Protein 4OH1 (pdb70)

Secondary structure (DSSP, 8-state):
--B--EEE---TTTT--EE--------TT-EEEEEEEEE--HHHHHHHS-----HHHH-------EEEEEEEEE-HHHH----TT-EEEE-SB---S-SHHHHTT-GGG----B--TTBSEEEE---EEE--TT--HHHHTTHHHHHHHHHHHHHTT--TT-EEE---SS---HHHHHTTT-SEEEEEES-HHHHHHHHHTT-SEEEETTSTTHHHHHHHHHTS-EEEEEE-S--HHHHHHHHHHEEEEEEEEE----SS------IIIIIIIT--EEE----SS-HHHHH-----GGGTEEEEE-GGGHHHHHHHHHTT--SEEEE---

Foldseek 3Di:
DDAKWWAAAQDPVVGDTDIDDDDDDDAQQKWKFQWFKFWDVVNVCRHDHFDPVNPVVRCDTADTAQTKGFTDDHHNNNVCPHDGGFIKHFGQDDFPCPDPCNVVQNSLPHPDGGFGNRHRMGMDGVGIGTFDSPDDRHLSSCLQLLLLLVVLCVQQVQAAAFAEEEPLAQSRNLLVSVVRRYPAYEYEDQDVVSQVLSVVSPHPYYYYLPDPPGLVVVCVVVVHAGQGYEYAPQDQSSVQSSLVRHAQCHEYEYEHHHPPNDDDDDCVPSPVVRPYHYYYGRHGPCNVVSSVSPSDCVSAADEEEESVVVVVQVVVVNVVPGRMYMYGPD

Solvent-accessible surface area: 16096 Å² total

Sequence (330 aa):
GRQLFVTSIRDFEKNTGTVDEAPPEPKDEEIRIKVVYASIGSDTHILTGNLGEESTTRSLPSFGHELSGVIDKVGSTAEKGFKVGQKVVANYAKYCGCCENCREGKVNLCSNGYRNGFSEYAVYHSQIFPIPDDADLKDYALVEPLTVALSSAEQAKISYGKSVAIGAGGLGLVQLARLAGASTITVFDIVPEKLELALENGADYALNSAEEGVAERAIELAGGRYDCVLEGTGATAAAKLGLQLLARDGDAVYFAYGKDPILPVNLQSDLYWWDQKHIHGIQGAWQFPKSIRIPRDFSKIIQKEHTLTNYKQAFEDLYSKKYAKIVIKDE

Radius of gyration: 20.6 Å; Cα contacts (8 Å, |Δi|>4): 728; chains: 1; bounding box: 52×41×60 Å

Organism: Clostridium scindens (strain ATCC 35704 / DSM 5676 / VPI 13733 / 19) (NCBI:txid411468)

CATH classification: 3.90.180.10 (+1 more: 3.40.50.720)

Structure (mmCIF, N/CA/C/O backbone):
data_4OH1
#
_entry.id   4OH1
#
_cell.length_a   63.870
_cell.length_b   85.597
_cell.length_c   149.087
_cell.angle_alpha   90.000
_cell.angle_beta   90.000
_cell.angle_gamma   90.000
#
_symmetry.space_group_name_H-M   'I 2 2 2'
#
loop_
_entity.id
_entity.type
_entity.pdbx_description
1 polymer 'L-iditol 2-dehydrogenase'
2 non-polymer 'ZINC ION'
3 non-polymer 'CHLORIDE ION'
4 non-polymer 1,2-ETHANEDIOL
5 non-polymer 'TETRAETHYLENE GLYCOL'
6 water water
#
loop_
_atom_site.group_PDB
_atom_site.id
_atom_site.type_symbol
_atom_site.label_atom_id
_atom_site.label_alt_id
_atom_site.label_comp_id
_atom_site.label_asym_id
_atom_site.label_entity_id
_atom_site.label_seq_id
_atom_site.pdbx_PDB_ins_code
_atom_site.Cartn_x
_atom_site.Cartn_y
_atom_site.Cartn_z
_atom_site.occupancy
_atom_site.B_iso_or_equiv
_atom_site.auth_seq_id
_atom_site.auth_comp_id
_atom_site.auth_asym_id
_atom_site.auth_atom_id
_atom_site.pdbx_PDB_model_num
ATOM 1 N N . GLY A 1 1 ? 17.882 22.114 44.894 1.00 72.12 0 GLY A N 1
ATOM 2 C CA . GLY A 1 1 ? 18.706 21.560 43.800 1.00 66.87 0 GLY A CA 1
ATOM 3 C C . GLY A 1 1 ? 18.783 22.609 42.728 1.00 67.23 0 GLY A C 1
ATOM 4 O O . GLY A 1 1 ? 19.293 23.688 42.963 1.00 76.48 0 GLY A O 1
ATOM 13 N N . ARG A 1 3 ? 17.232 24.052 38.519 1.00 47.64 2 ARG A N 1
ATOM 14 C CA . ARG A 1 3 ? 16.131 24.190 37.550 1.00 45.58 2 ARG A CA 1
ATOM 15 C C . ARG A 1 3 ? 16.156 23.077 36.466 1.00 43.76 2 ARG A C 1
ATOM 16 O O . ARG A 1 3 ? 17.180 22.808 35.880 1.00 43.10 2 ARG A O 1
ATOM 24 N N . GLN A 1 4 ? 15.032 22.423 36.231 1.00 42.37 3 GLN A N 1
ATOM 25 C CA . GLN A 1 4 ? 14.917 21.461 35.151 1.00 41.95 3 GLN A CA 1
ATOM 26 C C . GLN A 1 4 ? 13.512 21.517 34.569 1.00 40.11 3 GLN A C 1
ATOM 27 O O . GLN A 1 4 ? 12.579 21.707 35.315 1.00 40.25 3 GLN A O 1
ATOM 33 N N . LEU A 1 5 ? 13.386 21.314 33.243 1.00 40.28 4 LEU A N 1
ATOM 34 C CA . LEU A 1 5 ? 12.109 21.243 32.545 1.00 38.55 4 LEU A CA 1
ATOM 35 C C . LEU A 1 5 ? 11.682 19.812 32.363 1.00 41.27 4 LEU A C 1
ATOM 36 O O . LEU A 1 5 ? 12.503 18.974 32.086 1.00 42.90 4 LEU A O 1
ATOM 41 N N . PHE A 1 6 ? 10.381 19.575 32.460 1.00 41.88 5 PHE A N 1
ATOM 42 C CA . PHE A 1 6 ? 9.799 18.267 32.315 1.00 44.24 5 PHE A CA 1
ATOM 43 C C . PHE A 1 6 ? 8.609 18.391 31.390 1.00 46.63 5 PHE A C 1
ATOM 44 O O . PHE A 1 6 ? 7.943 19.446 31.307 1.00 48.51 5 PHE A O 1
ATOM 52 N N . VAL A 1 7 ? 8.335 17.311 30.687 1.00 47.67 6 VAL A N 1
ATOM 53 C CA . VAL A 1 7 ? 7.136 17.203 29.889 1.00 47.97 6 VAL A CA 1
ATOM 54 C C . VAL A 1 7 ? 6.085 16.831 30.904 1.00 51.55 6 VAL A C 1
ATOM 55 O O . VAL A 1 7 ? 6.20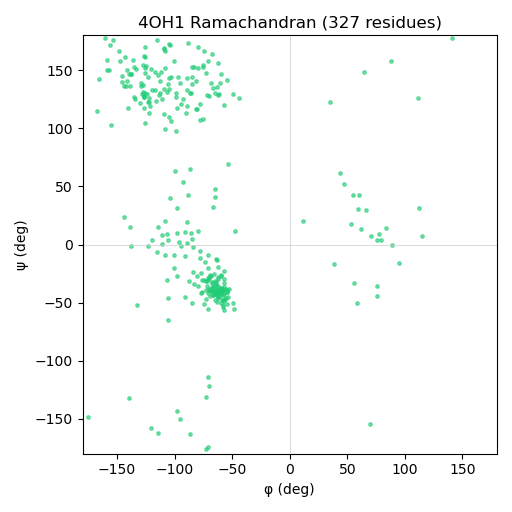9 15.773 31.521 1.00 53.91 6 VAL A O 1
ATOM 59 N N . THR A 1 8 ? 5.089 17.709 31.101 1.00 52.12 7 THR A N 1
ATOM 60 C CA . THR A 1 8 ? 4.004 17.508 32.078 1.00 56.60 7 THR A CA 1
ATOM 61 C C . THR A 1 8 ? 2.691 16.944 31.489 1.00 58.45 7 THR A C 1
ATOM 62 O O . THR A 1 8 ? 1.952 16.274 32.189 1.00 62.70 7 THR A O 1
ATOM 66 N N . SER A 1 9 ? 2.419 17.194 30.211 1.00 60.94 8 SER A N 1
ATOM 67 C CA . SER A 1 9 ? 1.354 16.497 29.491 1.00 64.93 8 SER A CA 1
ATOM 68 C C . SER A 1 9 ? 1.724 16.324 28.032 1.00 69.01 8 SER A C 1
ATOM 69 O O . SER A 1 9 ? 2.542 17.074 27.511 1.00 68.64 8 SER A O 1
ATOM 72 N N . ILE A 1 10 ? 1.101 15.355 27.366 1.00 78.29 9 ILE A N 1
ATOM 73 C CA . ILE A 1 10 ? 1.277 15.145 25.907 1.00 90.78 9 ILE A CA 1
ATOM 74 C C . ILE A 1 10 ? -0.041 15.394 25.186 1.00 92.47 9 ILE A C 1
ATOM 75 O O .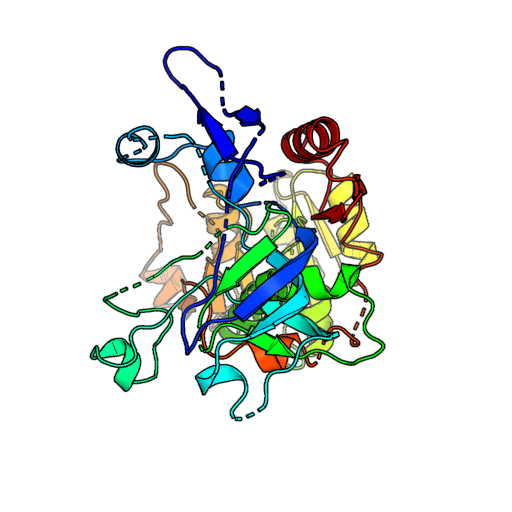 ILE A 1 10 ? -1.062 15.631 25.839 1.00 90.38 9 ILE A O 1
ATOM 80 N N . ARG A 1 11 ? -0.034 15.321 23.850 1.00 97.78 10 ARG A N 1
ATOM 81 C CA . ARG A 1 11 ? -1.260 15.611 23.093 1.00 106.93 10 ARG A CA 1
ATOM 82 C C . ARG A 1 11 ? -2.418 14.703 23.526 1.00 102.44 10 ARG A C 1
ATOM 83 O O . ARG A 1 11 ? -2.286 13.474 23.430 1.00 98.52 10 ARG A O 1
ATOM 91 N N . ASP A 1 12 ? -3.508 15.323 24.009 1.00 98.65 11 ASP A N 1
ATOM 92 C CA . ASP A 1 12 ? -4.773 14.644 24.387 1.00 102.81 11 ASP A CA 1
ATOM 93 C C . ASP A 1 12 ? -5.767 14.794 23.206 1.00 101.05 11 ASP A C 1
ATOM 94 O O . ASP A 1 12 ? -6.413 15.834 23.054 1.00 98.63 11 ASP A O 1
ATOM 99 N N . PHE A 1 13 ? -5.858 13.765 22.359 1.00 97.38 12 PHE A N 1
ATOM 100 C CA . PHE A 1 13 ? -6.764 13.786 21.211 1.00 93.59 12 PHE A CA 1
ATOM 101 C C . PHE A 1 13 ? -8.245 13.759 21.621 1.00 99.40 12 PHE A C 1
ATOM 102 O O . PHE A 1 13 ? -9.025 14.430 20.973 1.00 102.18 12 PHE A O 1
ATOM 110 N N . GLU A 1 14 ? -8.634 13.031 22.684 1.00 99.06 13 GLU A N 1
ATOM 111 C CA . GLU A 1 14 ? -10.060 13.014 23.161 1.00 104.26 13 GLU A CA 1
ATOM 112 C C . GLU A 1 14 ? -10.509 14.242 24.032 1.00 109.16 13 GLU A C 1
ATOM 113 O O . GLU A 1 14 ? -11.563 14.184 24.671 1.00 110.08 13 GLU A O 1
ATOM 115 N N . LYS A 1 15 ? -9.695 15.311 24.080 1.00 107.42 14 LYS A N 1
ATOM 116 C CA . LYS A 1 15 ? -10.085 16.650 24.616 1.00 104.18 14 LYS A CA 1
ATOM 117 C C . LYS A 1 15 ? -9.580 17.811 23.751 1.00 100.74 14 LYS A C 1
ATOM 118 O O . LYS A 1 15 ? -9.816 18.978 24.047 1.00 98.39 14 LYS A O 1
ATOM 124 N N . ASN A 1 16 ? -8.871 17.480 22.686 1.00 103.03 15 ASN A N 1
ATOM 125 C CA . ASN A 1 16 ? -8.139 18.456 21.896 1.00 107.60 15 ASN A CA 1
ATOM 126 C C . ASN A 1 16 ? -7.348 19.491 22.712 1.00 111.42 15 ASN A C 1
ATOM 127 O O . ASN A 1 16 ? -7.630 20.689 22.634 1.00 113.95 15 ASN A O 1
ATOM 132 N N . THR A 1 17 ? -6.380 19.007 23.502 1.00 109.01 16 THR A N 1
ATOM 133 C CA . THR A 1 17 ? -5.354 19.848 24.142 1.00 97.27 16 THR A CA 1
ATOM 134 C C . THR A 1 17 ? -3.954 19.416 23.694 1.00 92.42 16 THR A C 1
ATOM 135 O O . THR A 1 17 ? -3.701 18.244 23.394 1.00 86.67 16 THR A O 1
ATOM 147 N N . GLY A 1 19 ? 0.374 19.239 24.331 1.00 84.88 18 GLY A N 1
ATOM 148 C CA . GLY A 1 19 ? 1.297 18.896 25.418 1.00 78.78 18 GLY A CA 1
ATOM 149 C C . GLY A 1 19 ? 1.855 20.127 26.112 1.00 69.99 18 GLY A C 1
ATOM 150 O O . GLY A 1 19 ? 1.883 21.202 25.521 1.00 69.40 18 GLY A O 1
ATOM 151 N N . THR A 1 20 ? 2.315 19.958 27.350 1.00 60.87 19 THR A N 1
ATOM 152 C CA . THR A 1 20 ? 2.914 21.056 28.130 1.00 57.83 19 THR A CA 1
ATOM 153 C C . THR A 1 20 ? 4.347 20.802 28.681 1.00 53.83 19 THR A C 1
ATOM 154 O O . THR A 1 20 ? 4.784 19.661 28.888 1.00 51.40 19 THR A O 1
ATOM 158 N N . VAL A 1 21 ? 5.091 21.884 28.884 1.00 53.75 20 VAL A N 1
ATOM 159 C CA . VAL A 1 21 ? 6.446 21.808 29.431 1.00 51.11 20 VAL A CA 1
ATOM 160 C C . VAL A 1 21 ? 6.537 22.751 30.596 1.00 48.90 20 VAL A C 1
ATOM 161 O O . VAL A 1 21 ? 6.192 23.936 30.471 1.00 47.89 20 VAL A O 1
ATOM 165 N N . ASP A 1 22 ? 7.030 22.250 31.713 1.00 44.27 21 ASP A N 1
ATOM 166 C CA . ASP A 1 22 ? 7.056 23.104 32.884 1.00 49.08 21 ASP A CA 1
ATOM 167 C C . ASP A 1 22 ? 8.309 22.932 33.658 1.00 45.35 21 ASP A C 1
ATOM 168 O O . ASP A 1 22 ? 8.839 21.853 33.723 1.00 42.63 21 ASP A O 1
ATOM 189 N N . GLU A 1 25 ? 11.507 21.836 40.399 1.00 56.60 24 GLU A N 1
ATOM 190 C CA . GLU A 1 25 ? 12.786 21.732 41.084 1.00 60.67 24 GLU A CA 1
ATOM 191 C C . GLU A 1 25 ? 13.248 20.276 41.065 1.00 56.56 24 GLU A C 1
ATOM 192 O O . GLU A 1 25 ? 12.452 19.346 41.088 1.00 52.42 24 GLU A O 1
ATOM 198 N N . ALA A 1 26 ? 14.549 20.103 40.923 1.00 52.62 25 ALA A N 1
ATOM 199 C CA . ALA A 1 26 ? 15.139 18.808 40.890 1.00 51.18 25 ALA A CA 1
ATOM 200 C C . ALA A 1 26 ? 16.395 18.855 41.718 1.00 49.73 25 ALA A C 1
ATOM 201 O O . ALA A 1 26 ? 17.096 19.860 41.753 1.00 49.23 25 ALA A O 1
ATOM 203 N N . PRO A 1 27 ? 16.706 17.743 42.363 1.00 52.09 26 PRO A N 1
ATOM 204 C CA . PRO A 1 27 ? 17.924 17.705 43.155 1.00 53.62 26 PRO A CA 1
ATOM 205 C C . PRO A 1 27 ? 19.142 17.697 42.234 1.00 53.23 26 PRO A C 1
ATOM 206 O O . PRO A 1 27 ? 19.040 17.303 41.086 1.00 53.19 26 PRO A O 1
ATOM 218 N N . PRO A 1 29 ? 22.238 16.228 40.646 1.00 51.95 28 PRO A N 1
ATOM 219 C CA . PRO A 1 29 ? 22.685 14.831 40.525 1.00 48.97 28 PRO A CA 1
ATOM 220 C C . PRO A 1 29 ? 24.187 14.662 40.828 1.00 49.66 28 PRO A C 1
ATOM 221 O O . PRO A 1 29 ? 24.963 15.612 40.733 1.00 50.40 28 PRO A O 1
ATOM 225 N N . GLU A 1 30 ? 24.584 13.446 41.172 1.00 49.06 29 GLU A N 1
ATOM 226 C CA . GLU A 1 30 ? 25.918 13.144 41.659 1.00 50.04 29 GLU A CA 1
ATOM 227 C C . GLU A 1 30 ? 26.494 12.057 40.799 1.00 48.08 29 GLU A C 1
ATOM 228 O O . GLU A 1 30 ? 25.847 11.084 40.557 1.00 52.70 29 GLU A O 1
ATOM 234 N N . PRO A 1 31 ? 27.703 12.216 40.303 1.00 48.00 30 PRO A N 1
ATOM 235 C CA . PRO A 1 31 ? 28.230 11.146 39.457 1.00 48.25 30 PRO A CA 1
ATOM 236 C C . PRO A 1 31 ? 28.883 10.010 40.226 1.00 51.45 30 PRO A C 1
ATOM 237 O O . PRO A 1 31 ? 29.639 10.264 41.133 1.00 48.91 30 PRO A O 1
ATOM 241 N N . LYS A 1 32 ? 28.624 8.773 39.814 1.00 54.08 31 LYS A N 1
ATOM 242 C CA . LYS A 1 32 ? 29.393 7.614 40.290 1.00 54.67 31 LYS A CA 1
ATOM 243 C C . LYS A 1 32 ? 30.801 7.657 39.703 1.00 52.88 31 LYS A C 1
ATOM 244 O O . LYS A 1 32 ? 31.154 8.632 39.051 1.00 48.66 31 LYS A O 1
ATOM 250 N N . ASP A 1 33 ? 31.603 6.606 39.933 1.00 52.64 32 ASP A N 1
ATOM 251 C CA . ASP A 1 33 ? 33.052 6.591 39.553 1.00 53.89 32 ASP A CA 1
ATOM 252 C C . ASP A 1 33 ? 33.326 6.820 38.042 1.00 50.58 32 ASP A C 1
ATOM 253 O O . ASP A 1 33 ? 34.280 7.528 37.667 1.00 48.48 32 ASP A O 1
ATOM 258 N N . GLU A 1 34 ? 32.475 6.238 37.206 1.00 46.58 33 GLU A N 1
ATOM 259 C CA . GLU A 1 34 ? 32.639 6.355 35.773 1.00 49.27 33 GLU A CA 1
ATOM 260 C C . GLU A 1 34 ? 31.790 7.432 35.110 1.00 48.62 33 GLU A C 1
ATOM 261 O O . GLU A 1 34 ? 31.748 7.496 33.867 1.00 43.70 33 GLU A O 1
ATOM 267 N N . GLU A 1 35 ? 31.156 8.283 35.926 1.00 43.48 34 GLU A N 1
ATOM 268 C CA . GLU A 1 35 ? 30.215 9.264 35.430 1.00 42.32 34 GLU A CA 1
ATOM 269 C C . GLU A 1 35 ? 30.787 10.644 35.541 1.00 40.31 34 GLU A C 1
ATOM 270 O O . GLU A 1 35 ? 31.794 10.844 36.188 1.00 39.90 34 GLU A O 1
ATOM 276 N N . ILE A 1 36 ? 30.119 11.597 34.896 1.00 40.17 35 ILE A N 1
ATOM 277 C CA . ILE A 1 36 ? 30.602 12.953 34.758 1.00 39.30 35 ILE A CA 1
ATOM 278 C C . ILE A 1 36 ? 29.377 13.820 34.848 1.00 42.49 35 ILE A C 1
ATOM 279 O O . ILE A 1 36 ? 28.347 13.525 34.220 1.00 42.19 35 ILE A O 1
ATOM 284 N N . ARG A 1 37 ? 29.474 14.910 35.598 1.00 43.97 36 ARG A N 1
ATOM 285 C CA . ARG A 1 37 ? 28.407 15.859 35.648 1.00 41.67 36 ARG A CA 1
ATOM 286 C C . ARG A 1 37 ? 28.803 17.073 34.833 1.00 40.58 36 ARG A C 1
ATOM 287 O O . ARG A 1 37 ? 29.922 17.594 34.942 1.00 39.19 36 ARG A O 1
ATOM 295 N N . ILE A 1 38 ? 27.852 17.504 34.010 1.00 36.88 37 ILE A N 1
ATOM 296 C CA . ILE A 1 38 ? 27.990 18.640 33.136 1.00 41.45 37 ILE A CA 1
ATOM 297 C C . ILE A 1 38 ? 27.201 19.767 33.686 1.00 37.93 37 ILE A C 1
ATOM 298 O O . ILE A 1 38 ? 26.049 19.614 34.062 1.00 36.80 37 ILE A O 1
ATOM 303 N N . LYS A 1 39 ? 27.777 20.930 33.631 1.00 38.69 38 LYS A N 1
ATOM 304 C CA . LYS A 1 39 ? 27.000 22.100 33.774 1.00 41.90 38 LYS A CA 1
ATOM 305 C C . LYS A 1 39 ? 26.550 22.472 32.356 1.00 41.62 38 LYS A C 1
ATOM 306 O O . LYS A 1 39 ? 27.387 22.807 31.508 1.00 40.91 38 LYS A O 1
ATOM 312 N N . VAL A 1 40 ? 25.235 22.497 32.136 1.00 39.12 39 VAL A N 1
ATOM 313 C CA . VAL A 1 40 ? 24.730 22.657 30.797 1.00 38.33 39 VAL A CA 1
ATOM 314 C C . VAL A 1 40 ? 24.672 24.129 30.493 1.00 38.57 39 VAL A C 1
ATOM 315 O O . VAL A 1 40 ? 24.150 24.903 31.263 1.00 35.84 39 VAL A O 1
ATOM 319 N N . VAL A 1 41 ? 25.223 24.505 29.344 1.00 38.13 40 VAL A N 1
ATOM 320 C CA . VAL A 1 41 ? 25.228 25.906 28.924 1.00 38.39 40 VAL A CA 1
ATOM 321 C C . VAL A 1 41 ? 24.217 26.180 27.788 1.00 37.40 40 VAL A C 1
ATOM 322 O O . VAL A 1 41 ? 23.449 27.133 27.852 1.00 37.93 40 VAL A O 1
ATOM 326 N N . TYR A 1 42 ? 24.190 25.319 26.770 1.00 36.19 41 TYR A N 1
ATOM 327 C CA . TYR A 1 42 ? 23.197 25.433 25.726 1.00 34.29 41 TYR A CA 1
ATOM 328 C C . TYR A 1 42 ? 22.519 24.114 25.502 1.00 35.65 41 TYR A C 1
ATOM 329 O O . TYR A 1 42 ? 23.161 23.069 25.453 1.00 35.24 41 TYR A O 1
ATOM 338 N N . ALA A 1 43 ? 21.206 24.182 25.365 1.00 35.94 42 ALA A N 1
ATOM 339 C CA . ALA A 1 43 ? 20.406 23.043 24.981 1.00 35.10 42 ALA A CA 1
ATOM 340 C C . ALA A 1 43 ? 19.511 23.425 23.770 1.00 37.54 42 ALA A C 1
ATOM 341 O O . ALA A 1 43 ? 18.921 24.489 23.704 1.00 38.35 42 ALA A O 1
ATOM 343 N N . SER A 1 44 ? 19.436 22.509 22.821 1.00 37.97 43 SER A N 1
ATOM 344 C CA . SER A 1 44 ? 18.602 22.688 21.686 1.00 40.68 43 SER A CA 1
ATOM 345 C C . SER A 1 44 ? 17.400 21.783 21.729 1.00 37.93 43 SER A C 1
ATOM 346 O O . SER A 1 44 ? 17.394 20.704 22.306 1.00 33.87 43 SER A O 1
ATOM 349 N N . ILE A 1 45 ? 16.364 22.267 21.087 1.00 44.75 44 ILE A N 1
ATOM 350 C CA . ILE A 1 45 ? 15.103 21.577 21.013 1.00 44.78 44 ILE A CA 1
ATOM 351 C C . ILE A 1 45 ? 14.922 20.956 19.649 1.00 44.74 44 ILE A C 1
ATOM 352 O O . ILE A 1 45 ? 15.138 21.576 18.610 1.00 39.97 44 ILE A O 1
ATOM 366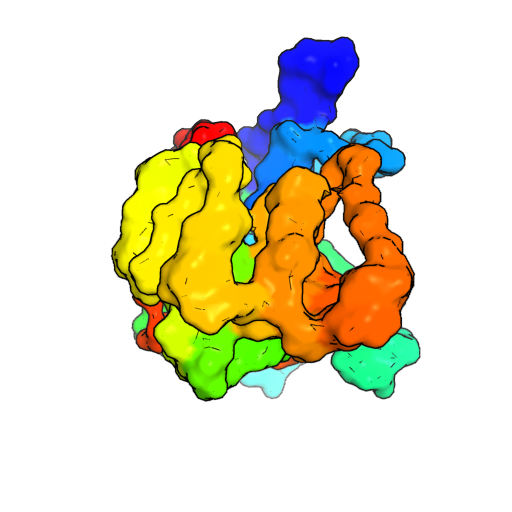 N N . GLY A 1 47 ? 12.735 18.306 16.727 1.00 65.71 46 GLY A N 1
ATOM 367 C CA . GLY A 1 47 ? 11.465 17.740 16.193 1.00 66.55 46 GLY A CA 1
ATOM 368 C C . GLY A 1 47 ? 10.834 16.558 16.975 1.00 69.40 46 GLY A C 1
ATOM 369 O O . GLY A 1 47 ? 9.626 16.457 17.059 1.00 66.87 46 GLY A O 1
ATOM 370 N N . SER A 1 48 ? 11.632 15.656 17.552 1.00 71.47 47 SER A N 1
ATOM 371 C CA . SER A 1 48 ? 11.093 14.550 18.369 1.00 69.25 47 SER A CA 1
ATOM 372 C C . SER A 1 48 ? 10.496 15.077 19.670 1.00 68.71 47 SER A C 1
ATOM 373 O O . SER A 1 48 ? 9.465 14.604 20.096 1.00 66.48 47 SER A O 1
ATOM 376 N N . ASP A 1 49 ? 11.150 16.063 20.288 1.00 68.58 48 ASP A N 1
ATOM 377 C CA . ASP A 1 49 ? 10.593 16.762 21.462 1.00 69.22 48 ASP A CA 1
ATOM 378 C C . ASP A 1 49 ? 9.183 17.315 21.123 1.00 68.89 48 ASP A C 1
ATOM 379 O O . ASP A 1 49 ? 8.269 17.240 21.949 1.00 58.43 48 ASP A O 1
ATOM 384 N N . THR A 1 50 ? 9.029 17.865 19.907 1.00 72.46 49 THR A N 1
ATOM 385 C CA . THR A 1 50 ? 7.754 18.463 19.443 1.00 77.57 49 THR A CA 1
ATOM 386 C C . THR A 1 50 ? 6.679 17.377 19.208 1.00 74.25 49 THR A C 1
ATOM 387 O O . THR A 1 50 ? 5.513 17.606 19.507 1.00 78.29 49 THR A O 1
ATOM 391 N N . HIS A 1 51 ? 7.088 16.224 18.655 1.00 75.35 50 HIS A N 1
ATOM 392 C CA . HIS A 1 51 ? 6.204 15.057 18.400 1.00 80.84 50 HIS A CA 1
ATOM 393 C C . HIS A 1 51 ? 5.634 14.482 19.708 1.00 75.72 50 HIS A C 1
ATOM 394 O O . HIS A 1 51 ? 4.471 14.098 19.752 1.00 79.04 50 HIS A O 1
ATOM 401 N N . ILE A 1 52 ? 6.451 14.423 20.766 1.00 74.37 51 ILE A N 1
ATOM 402 C CA . ILE A 1 52 ? 5.982 14.009 22.113 1.00 76.10 51 ILE A CA 1
ATOM 403 C C . ILE A 1 52 ? 4.850 14.920 22.555 1.00 71.31 51 ILE A C 1
ATOM 404 O O . ILE A 1 52 ? 3.834 14.475 23.082 1.00 79.01 51 ILE A O 1
ATOM 409 N N . LEU A 1 53 ? 5.038 16.202 22.298 1.00 65.44 52 LEU A N 1
ATOM 410 C CA . LEU A 1 53 ? 4.182 17.205 22.864 1.00 75.05 52 LEU A CA 1
ATOM 411 C C . LEU A 1 53 ? 2.908 17.417 22.039 1.00 80.56 52 LEU A C 1
ATOM 412 O O . LEU A 1 53 ? 1.808 17.392 22.562 1.00 74.02 52 LEU A O 1
ATOM 417 N N . THR A 1 54 ? 3.082 17.616 20.741 1.00 84.81 53 THR A N 1
ATOM 418 C CA . THR A 1 54 ? 1.995 18.033 19.869 1.00 85.31 53 THR A CA 1
ATOM 419 C C . THR A 1 54 ? 1.605 16.902 18.905 1.00 86.03 53 THR A C 1
ATOM 420 O O . THR A 1 54 ? 0.775 17.090 18.001 1.00 73.98 53 THR A O 1
ATOM 424 N N . GLY A 1 55 ? 2.183 15.722 19.126 1.00 87.12 54 GLY A N 1
ATOM 425 C CA . GLY A 1 55 ? 2.164 14.675 18.125 1.00 90.78 54 GLY A CA 1
ATOM 426 C C . GLY A 1 55 ? 1.282 13.478 18.421 1.00 98.51 54 GLY A C 1
ATOM 427 O O . GLY A 1 55 ? 0.751 13.272 19.560 1.00 84.69 54 GLY A O 1
ATOM 428 N N . ASN A 1 56 ? 1.155 12.692 17.348 1.00 104.59 55 ASN A N 1
ATOM 429 C CA . ASN A 1 56 ? 0.376 11.477 17.334 1.00 109.26 55 ASN A CA 1
ATOM 430 C C . ASN A 1 56 ? 1.322 10.341 17.636 1.00 106.34 55 ASN A C 1
ATOM 431 O O . ASN A 1 56 ? 2.289 10.130 16.896 1.00 101.17 55 ASN A O 1
ATOM 436 N N . LEU A 1 57 ? 1.029 9.610 18.712 1.00 112.76 56 LEU A N 1
ATOM 437 C CA . LEU A 1 57 ? 2.021 8.745 19.353 1.00 113.28 56 LEU A CA 1
ATOM 438 C C . LEU A 1 57 ? 1.817 7.210 19.247 1.00 111.27 56 LEU A C 1
ATOM 439 O O . LEU A 1 57 ? 2.634 6.473 19.777 1.00 112.88 56 LEU A O 1
ATOM 444 N N . GLY A 1 58 ? 0.765 6.723 18.579 1.00 109.03 57 GLY A N 1
ATOM 445 C CA . GLY A 1 58 ? 0.565 5.265 18.387 1.00 106.02 57 GLY A CA 1
ATOM 446 C C . GLY A 1 58 ? 0.208 4.518 19.674 1.00 114.75 57 GLY A C 1
ATOM 447 O O . GLY A 1 58 ? -0.348 5.124 20.593 1.00 116.65 57 GLY A O 1
ATOM 448 N N . GLU A 1 59 ? 0.518 3.208 19.738 1.00 123.38 58 GLU A N 1
ATOM 449 C CA . GLU A 1 59 ? 0.307 2.355 20.957 1.00 126.75 58 GLU A CA 1
ATOM 450 C C . GLU A 1 59 ? 1.210 2.830 22.109 1.00 125.29 58 GLU A C 1
ATOM 451 O O . GLU A 1 59 ? 0.916 2.633 23.307 1.00 122.56 58 GLU A O 1
ATOM 461 N N . GLU A 1 61 ? 1.466 5.841 22.958 1.00 120.86 60 GLU A N 1
ATOM 462 C CA . GLU A 1 61 ? 0.829 6.955 23.638 1.00 112.12 60 GLU A CA 1
ATOM 463 C C . GLU A 1 61 ? 0.437 6.659 25.095 1.00 111.92 60 GLU A C 1
ATOM 464 O O . GLU A 1 61 ? 0.467 7.558 25.941 1.00 108.66 60 GLU A O 1
ATOM 470 N N . SER A 1 62 ? 0.061 5.421 25.397 1.00 109.26 61 SER A N 1
ATOM 471 C CA . SER A 1 62 ? -0.369 5.105 26.759 1.00 110.38 61 SER A CA 1
ATOM 472 C C . SER A 1 62 ? 0.809 4.996 27.694 1.00 107.87 61 SER A C 1
ATOM 473 O O . SER A 1 62 ? 0.766 5.448 28.847 1.00 98.99 61 SER A O 1
ATOM 476 N N . THR A 1 63 ? 1.855 4.372 27.168 1.00 111.57 62 THR A N 1
ATOM 477 C CA . THR A 1 63 ? 3.082 4.124 27.905 1.00 114.37 62 THR A CA 1
ATOM 478 C C . THR A 1 63 ? 3.697 5.472 28.411 1.00 107.86 62 THR A C 1
ATOM 479 O O . THR A 1 63 ? 3.892 5.630 29.625 1.00 107.22 62 THR A O 1
ATOM 483 N N . THR A 1 64 ? 3.922 6.439 27.501 1.00 100.79 63 THR A N 1
ATOM 484 C CA . THR A 1 64 ? 4.526 7.763 27.828 1.00 96.49 63 THR A CA 1
ATOM 485 C C . THR A 1 64 ? 3.744 8.554 28.894 1.00 91.77 63 THR A C 1
ATOM 486 O O . THR A 1 64 ? 4.346 9.065 29.851 1.00 84.03 63 THR A O 1
ATOM 490 N N . ARG A 1 65 ? 2.417 8.645 28.724 1.00 90.38 64 ARG A N 1
ATOM 491 C CA . ARG A 1 65 ? 1.518 9.281 29.722 1.00 94.45 64 ARG A CA 1
ATOM 492 C C . ARG A 1 65 ? 1.651 8.598 31.089 1.00 91.57 64 ARG A C 1
ATOM 493 O O . ARG A 1 65 ? 1.539 9.259 32.131 1.00 86.92 64 ARG A O 1
ATOM 501 N N . SER A 1 66 ? 1.901 7.281 31.057 1.00 93.00 65 SER A N 1
ATOM 502 C CA . SER A 1 66 ? 2.242 6.485 32.247 1.00 96.73 65 SER A CA 1
ATOM 503 C C . SER A 1 66 ? 3.329 7.154 33.104 1.00 97.82 65 SER A C 1
ATOM 504 O O . SER A 1 66 ? 3.270 7.138 34.324 1.00 93.45 65 SER A O 1
ATOM 514 N N . LEU A 1 68 ? 4.714 10.512 32.987 1.00 77.40 67 LEU A N 1
ATOM 515 C CA . LEU A 1 68 ? 4.808 11.960 33.171 1.00 70.27 67 LEU A CA 1
ATOM 516 C C . LEU A 1 68 ? 4.819 12.150 34.659 1.00 65.95 67 LEU A C 1
ATOM 517 O O . LEU A 1 68 ? 4.254 11.328 35.346 1.00 71.60 67 LEU A O 1
ATOM 522 N N . PRO A 1 69 ? 5.508 13.182 35.178 1.00 64.08 68 PRO A N 1
ATOM 523 C CA . PRO A 1 69 ? 6.360 14.165 34.483 1.00 61.08 68 PRO A CA 1
ATOM 524 C C . PRO A 1 69 ? 7.692 13.563 34.024 1.00 58.10 68 PRO A C 1
ATOM 525 O O . PRO A 1 69 ? 8.302 12.782 34.743 1.00 55.59 68 PRO A O 1
ATOM 537 N N . SER A 1 71 ? 11.580 13.848 32.249 1.00 47.48 70 SER A N 1
ATOM 538 C CA . SER A 1 71 ? 12.748 14.645 31.860 1.00 46.45 70 SER A CA 1
ATOM 539 C C . SER A 1 71 ? 12.933 14.541 30.366 1.00 46.16 70 SER A C 1
ATOM 540 O O . SER A 1 71 ? 12.555 13.556 29.769 1.00 45.03 70 SER A O 1
ATOM 543 N N . PHE A 1 72 ? 13.501 15.558 29.743 1.00 46.10 71 PHE A N 1
ATOM 544 C CA . PHE A 1 72 ? 13.789 15.462 28.330 1.00 44.00 71 PHE A CA 1
ATOM 545 C C . PHE A 1 72 ? 14.950 16.357 27.942 1.00 41.67 71 PHE A C 1
ATOM 546 O O . PHE A 1 72 ? 15.468 17.120 28.768 1.00 40.54 71 PHE A O 1
ATOM 554 N N . GLY A 1 73 ? 15.334 16.265 26.676 1.00 38.65 72 GLY A N 1
ATOM 555 C CA . GLY A 1 73 ? 16.380 17.120 26.101 1.00 36.21 72 GLY A CA 1
ATOM 556 C C . GLY A 1 73 ? 17.537 16.215 25.832 1.00 35.56 72 GLY A C 1
ATOM 557 O O . GLY A 1 73 ? 17.956 15.489 26.703 1.00 37.30 72 GLY A O 1
ATOM 558 N N . HIS A 1 74 ? 18.028 16.208 24.602 1.00 37.43 73 HIS A N 1
ATOM 559 C CA . HIS A 1 74 ? 19.174 15.371 24.259 1.00 38.43 73 HIS A CA 1
ATOM 560 C C . HIS A 1 74 ? 20.205 16.068 23.331 1.00 35.12 73 HIS A C 1
ATOM 561 O O . HIS A 1 74 ? 21.059 15.413 22.729 1.00 39.61 73 HIS A O 1
ATOM 568 N N . GLU A 1 75 ? 20.113 17.390 23.209 1.00 33.43 74 GLU A N 1
ATOM 569 C CA . GLU A 1 75 ? 20.986 18.150 22.374 1.00 31.97 74 GLU A CA 1
ATOM 570 C C . GLU A 1 75 ? 21.588 19.231 23.237 1.00 33.24 74 GLU A C 1
ATOM 571 O O . GLU A 1 75 ? 20.883 20.159 23.621 1.00 35.15 74 GLU A O 1
ATOM 577 N N . LEU A 1 76 ? 22.849 19.080 23.624 1.00 33.91 75 LEU A N 1
ATOM 578 C CA . LEU A 1 76 ? 23.411 20.016 24.645 1.00 36.79 75 LEU A CA 1
ATOM 579 C C . LEU A 1 76 ? 24.918 20.119 24.610 1.00 36.06 75 LEU A C 1
ATOM 580 O O . LEU A 1 76 ? 25.662 19.167 24.210 1.00 34.10 75 LEU A O 1
ATOM 585 N N . SER A 1 77 ? 25.368 21.302 24.994 1.00 32.92 76 SER A N 1
ATOM 586 C CA . SER A 1 77 ? 26.782 21.535 25.218 1.00 35.03 76 SER A CA 1
ATOM 587 C C . SER A 1 77 ? 26.936 22.145 26.609 1.00 35.09 76 SER A C 1
ATOM 588 O O . SER A 1 77 ? 26.034 22.776 27.084 1.00 36.78 76 SER A O 1
ATOM 591 N N . GLY A 1 78 ? 28.084 21.967 27.233 1.00 37.40 77 GLY A N 1
ATOM 592 C CA . GLY A 1 78 ? 28.403 22.711 28.416 1.00 39.43 77 GLY A CA 1
ATOM 593 C C . GLY A 1 78 ? 29.807 22.416 28.873 1.00 43.98 77 GLY A C 1
ATOM 594 O O . GLY A 1 78 ? 30.677 22.131 28.060 1.00 38.66 77 GLY A O 1
ATOM 595 N N . VAL A 1 79 ? 30.014 22.483 30.194 1.00 44.85 78 VAL A N 1
ATOM 596 C CA . VAL A 1 79 ? 31.351 22.379 30.790 1.00 40.81 78 VAL A CA 1
ATOM 597 C C . VAL A 1 79 ? 31.288 21.311 31.897 1.00 39.65 78 VAL A C 1
ATOM 598 O O . VAL A 1 79 ? 30.313 21.222 32.633 1.00 39.32 78 VAL A O 1
ATOM 602 N N . ILE A 1 80 ? 32.310 20.476 31.992 1.00 38.43 79 ILE A N 1
ATOM 603 C CA . ILE A 1 80 ? 32.392 19.500 33.043 1.00 38.74 79 ILE A CA 1
ATOM 604 C C . ILE A 1 80 ? 32.460 20.209 34.417 1.00 42.52 79 ILE A C 1
ATOM 605 O O . ILE A 1 80 ? 33.264 21.108 34.625 1.00 38.83 79 ILE A O 1
ATOM 610 N N . ASP A 1 81 ? 31.577 19.777 35.310 1.00 41.86 80 ASP A N 1
ATOM 611 C CA . ASP A 1 81 ? 31.408 20.336 36.633 1.00 43.38 80 ASP A CA 1
ATOM 612 C C . ASP A 1 81 ? 31.959 19.406 37.720 1.00 43.92 80 ASP A C 1
ATOM 613 O O . ASP A 1 81 ? 32.408 19.875 38.738 1.00 44.78 80 ASP A O 1
ATOM 618 N N . LYS A 1 82 ? 31.931 18.098 37.501 1.00 41.27 81 LYS A N 1
ATOM 619 C CA . LYS A 1 82 ? 32.442 17.146 38.455 1.00 42.06 81 LYS A CA 1
ATOM 620 C C . LYS A 1 82 ? 32.613 15.780 37.801 1.00 43.92 81 LYS A C 1
ATOM 621 O O . LYS A 1 82 ? 31.803 15.369 36.953 1.00 42.13 81 LYS A O 1
ATOM 627 N N . VAL A 1 83 ? 33.674 15.096 38.193 1.00 45.03 82 VAL A N 1
ATOM 628 C CA . VAL A 1 83 ? 34.153 13.884 37.543 1.00 46.82 82 VAL A CA 1
ATOM 629 C C . VAL A 1 83 ? 34.298 12.748 38.595 1.00 47.17 82 VAL A C 1
ATOM 630 O O . VAL A 1 83 ? 34.937 12.931 39.597 1.00 47.76 82 VAL A O 1
ATOM 634 N N . GLY A 1 84 ? 33.725 11.578 38.359 1.00 48.41 83 GLY A N 1
ATOM 635 C CA . GLY A 1 84 ? 34.060 10.400 39.159 1.00 48.13 83 GLY A CA 1
ATOM 636 C C . GLY A 1 84 ? 35.534 10.020 39.018 1.00 50.31 83 GLY A C 1
ATOM 637 O O . GLY A 1 84 ? 36.191 10.330 38.028 1.00 48.75 83 GLY A O 1
ATOM 638 N N . SER A 1 85 ? 36.058 9.323 40.012 1.00 52.42 84 SER A N 1
ATOM 639 C CA . SER A 1 85 ? 37.455 8.952 40.028 1.00 52.04 84 SER A CA 1
ATOM 640 C C . SER A 1 85 ? 37.878 8.115 38.822 1.00 51.20 84 SER A C 1
ATOM 641 O O . SER A 1 85 ? 38.942 8.352 38.281 1.00 57.83 84 SER A O 1
ATOM 644 N N . THR A 1 86 ? 37.076 7.172 38.344 1.00 48.89 85 THR A N 1
ATOM 645 C CA . THR A 1 86 ? 37.515 6.426 37.164 1.00 49.47 85 THR A CA 1
ATOM 646 C C . THR A 1 86 ? 37.592 7.359 35.939 1.00 48.10 85 THR A C 1
ATOM 647 O O . THR A 1 86 ? 38.558 7.358 35.150 1.00 47.38 85 THR A O 1
ATOM 651 N N . ALA A 1 87 ? 36.597 8.206 35.804 1.00 46.27 86 ALA A N 1
ATOM 652 C CA . ALA A 1 87 ? 36.601 9.093 34.664 1.00 44.81 86 ALA A CA 1
ATOM 653 C C . ALA A 1 87 ? 37.778 10.061 34.687 1.00 45.97 86 ALA A C 1
ATOM 654 O O . ALA A 1 87 ? 38.293 10.422 33.640 1.00 43.79 86 ALA A O 1
ATOM 656 N N . GLU A 1 88 ? 38.192 10.498 35.877 1.00 46.94 87 GLU A N 1
ATOM 657 C CA . GLU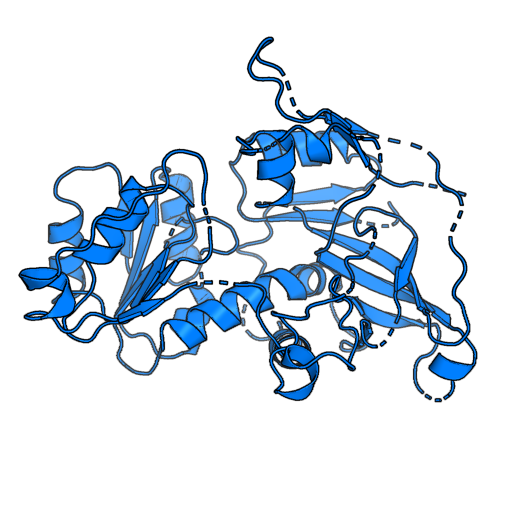 A 1 88 ? 39.306 11.428 35.973 1.00 48.80 87 GLU A CA 1
ATOM 658 C C . GLU A 1 88 ? 40.544 10.739 35.453 1.00 49.52 87 GLU A C 1
ATOM 659 O O . GLU A 1 88 ? 41.367 11.343 34.789 1.00 50.49 87 GLU A O 1
ATOM 665 N N . LYS A 1 89 ? 40.655 9.460 35.778 1.00 52.01 88 LYS A N 1
ATOM 666 C CA . LYS A 1 89 ? 41.763 8.629 35.357 1.00 55.56 88 LYS A CA 1
ATOM 667 C C . LYS A 1 89 ? 41.794 8.449 33.831 1.00 58.33 88 LYS A C 1
ATOM 668 O O . LYS A 1 89 ? 42.868 8.242 33.280 1.00 53.65 88 LYS A O 1
ATOM 682 N N . GLY A 1 91 ? 41.179 10.795 31.868 1.00 47.32 90 GLY A N 1
ATOM 683 C CA . GLY A 1 91 ? 41.513 12.113 31.344 1.00 46.57 90 GLY A CA 1
ATOM 684 C C . GLY A 1 91 ? 40.430 13.182 31.411 1.00 47.40 90 GLY A C 1
ATOM 685 O O . GLY A 1 91 ? 40.653 14.322 30.995 1.00 47.46 90 GLY A O 1
ATOM 686 N N . PHE A 1 92 ? 39.240 12.885 31.913 1.00 46.82 91 PHE A N 1
ATOM 687 C CA . PHE A 1 92 ? 38.226 13.961 31.939 1.00 41.87 91 PHE A CA 1
ATOM 688 C C . PHE A 1 92 ? 38.497 14.825 33.158 1.00 45.20 91 PHE A C 1
ATOM 689 O O . PHE A 1 92 ? 38.818 14.313 34.228 1.00 45.62 91 PHE A O 1
ATOM 697 N N . LYS A 1 93 ? 38.343 16.130 33.017 1.00 45.09 92 LYS A N 1
ATOM 698 C CA . LYS A 1 93 ? 38.687 17.063 34.060 1.00 45.80 92 LYS A CA 1
ATOM 699 C C . LYS A 1 93 ? 37.625 18.151 34.134 1.00 46.20 92 LYS A C 1
ATOM 700 O O . LYS A 1 93 ? 37.078 18.544 33.102 1.00 42.84 92 LYS A O 1
ATOM 706 N N . VAL A 1 94 ? 37.359 18.658 35.349 1.00 43.63 93 VAL A N 1
ATOM 707 C CA . VAL A 1 94 ? 36.533 19.847 35.498 1.00 41.34 93 VAL A CA 1
ATOM 708 C C . VAL A 1 94 ? 37.094 21.015 34.655 1.00 42.85 93 VAL A C 1
ATOM 709 O O . VAL A 1 94 ? 38.296 21.192 34.564 1.00 43.89 93 VAL A O 1
ATOM 713 N N . GLY A 1 95 ? 36.191 21.803 34.042 1.00 44.41 94 GLY A N 1
ATOM 714 C CA . GLY A 1 95 ? 36.536 22.895 33.138 1.00 42.40 94 GLY A CA 1
ATOM 715 C C . GLY A 1 95 ? 36.528 22.521 31.656 1.00 41.60 94 GLY A C 1
ATOM 716 O O . GLY A 1 95 ? 36.572 23.400 30.802 1.00 41.45 94 GLY A O 1
ATOM 717 N N . GLN A 1 96 ? 36.537 21.236 31.312 1.00 41.88 95 GLN A N 1
ATOM 718 C CA . GLN A 1 96 ? 36.545 20.880 29.872 1.00 40.93 95 GLN A CA 1
ATOM 719 C C . GLN A 1 96 ? 35.200 21.165 29.243 1.00 38.31 95 GLN A C 1
ATOM 720 O O . GLN A 1 96 ? 34.191 20.772 29.776 1.00 38.11 95 GLN A O 1
ATOM 726 N N . LYS A 1 97 ? 35.189 21.898 28.131 1.00 38.28 96 LYS A N 1
ATOM 727 C CA . LYS A 1 97 ? 34.010 22.003 27.283 1.00 36.45 96 LYS A CA 1
ATOM 728 C C . LYS A 1 97 ? 33.680 20.650 26.611 1.00 37.12 96 LYS A C 1
ATOM 729 O O . LYS A 1 97 ? 34.579 20.004 26.054 1.00 36.65 96 LYS A O 1
ATOM 735 N N . VAL A 1 98 ? 32.390 20.266 26.631 1.00 34.66 97 VAL A N 1
ATOM 736 C CA . VAL A 1 98 ? 31.954 18.992 26.101 1.00 34.40 97 VAL A CA 1
ATOM 737 C C . VAL A 1 98 ? 30.539 19.027 25.503 1.00 32.73 97 VAL A C 1
ATOM 738 O O . VAL A 1 98 ? 29.767 19.963 25.738 1.00 31.77 97 VAL A O 1
ATOM 742 N N . VAL A 1 99 ? 30.217 17.960 24.769 1.00 28.97 98 VAL A N 1
ATOM 743 C CA . VAL A 1 99 ? 28.877 17.623 24.401 1.00 27.88 98 VAL A CA 1
ATOM 744 C C . VAL A 1 99 ? 28.664 16.216 24.843 1.00 30.41 98 VAL A C 1
ATOM 745 O O . VAL A 1 99 ? 29.627 15.463 25.149 1.00 32.39 98 VAL A O 1
ATOM 749 N N . ALA A 1 100 ? 27.401 15.872 24.931 1.00 30.32 99 ALA A N 1
ATOM 750 C CA . ALA A 1 100 ? 26.993 14.552 25.417 1.00 32.37 99 ALA A CA 1
ATOM 751 C C . ALA A 1 100 ? 26.133 13.828 24.387 1.00 34.01 99 ALA A C 1
ATOM 752 O O . ALA A 1 100 ? 25.344 14.456 23.675 1.00 32.04 99 ALA A O 1
ATOM 754 N N . ASN A 1 101 ? 26.312 12.517 24.327 1.00 33.59 100 ASN A N 1
ATOM 755 C CA . ASN A 1 101 ? 25.471 11.627 23.577 1.00 35.49 100 ASN A CA 1
ATOM 756 C C . ASN A 1 101 ? 24.446 11.007 24.535 1.00 36.16 100 ASN A C 1
ATOM 757 O O . ASN A 1 101 ? 24.827 10.310 25.435 1.00 35.17 100 ASN A O 1
ATOM 762 N N . TYR A 1 102 ? 23.155 11.253 24.319 1.00 33.52 101 TYR A N 1
ATOM 763 C CA . TYR A 1 102 ? 22.104 10.789 25.187 1.00 35.64 101 TYR A CA 1
ATOM 764 C C . TYR A 1 102 ? 22.113 9.276 25.272 1.00 36.51 101 TYR A C 1
ATOM 765 O O . TYR A 1 102 ? 21.635 8.710 26.258 1.00 37.42 101 TYR A O 1
ATOM 774 N N . ALA A 1 103 ? 22.600 8.602 24.235 1.00 36.49 102 ALA A N 1
ATOM 775 C CA . ALA A 1 103 ? 22.420 7.142 24.135 1.00 40.18 102 ALA A CA 1
ATOM 776 C C . ALA A 1 103 ? 23.543 6.422 24.882 1.00 41.02 102 ALA A C 1
ATOM 777 O O . ALA A 1 103 ? 24.694 6.738 24.686 1.00 39.30 102 ALA A O 1
ATOM 779 N N . LYS A 1 104 ? 23.185 5.466 25.738 1.00 43.44 103 LYS A N 1
ATOM 780 C CA . LYS A 1 104 ? 24.133 4.643 26.474 1.00 43.21 103 LYS A CA 1
ATOM 781 C C . LYS A 1 104 ? 24.130 3.211 25.936 1.00 45.03 103 LYS A C 1
ATOM 782 O O . LYS A 1 104 ? 23.168 2.460 26.123 1.00 42.76 103 LYS A O 1
ATOM 788 N N . TYR A 1 105 ? 25.241 2.825 25.315 1.00 41.07 104 TYR A N 1
ATOM 789 C CA . TYR A 1 105 ? 25.377 1.478 24.783 1.00 44.15 104 TYR A CA 1
ATOM 790 C C . TYR A 1 105 ? 25.852 0.510 25.890 1.00 45.52 104 TYR A C 1
ATOM 791 O O . TYR A 1 105 ? 26.649 0.893 26.732 1.00 46.61 104 TYR A O 1
ATOM 800 N N . CYS A 1 106 ? 25.384 -0.731 25.887 1.00 44.68 105 CYS A N 1
ATOM 801 C CA . CYS A 1 106 ? 25.718 -1.645 26.981 1.00 44.15 105 CYS A CA 1
ATOM 802 C C . CYS A 1 106 ? 27.071 -2.310 26.743 1.00 46.89 105 CYS A C 1
ATOM 803 O O . CYS A 1 106 ? 27.705 -2.817 27.680 1.00 51.02 105 CYS A O 1
ATOM 806 N N . GLY A 1 107 ? 27.504 -2.383 25.487 1.00 46.51 106 GLY A N 1
ATOM 807 C CA . GLY A 1 107 ? 28.819 -2.925 25.186 1.00 42.19 106 GLY A CA 1
ATOM 808 C C . GLY A 1 107 ? 28.915 -4.403 25.406 1.00 45.71 106 GLY A C 1
ATOM 809 O O . GLY A 1 107 ? 30.000 -4.969 25.270 1.00 46.13 106 GLY A O 1
ATOM 810 N N . CYS A 1 108 ? 27.798 -5.065 25.699 1.00 43.38 107 CYS A N 1
ATOM 811 C CA . CYS A 1 108 ? 27.887 -6.504 25.899 1.00 48.51 107 CYS A CA 1
ATOM 812 C C . CYS A 1 108 ? 26.711 -7.309 25.399 1.00 46.52 107 CYS A C 1
ATOM 813 O O . CYS A 1 108 ? 26.527 -8.427 25.834 1.00 53.61 107 CYS A O 1
ATOM 816 N N . CYS A 1 109 ? 25.978 -6.758 24.450 1.00 46.79 108 CYS A N 1
ATOM 817 C CA . CYS A 1 109 ? 25.018 -7.495 23.622 1.00 49.24 108 CYS A CA 1
ATOM 818 C C . CYS A 1 109 ? 25.601 -7.727 22.186 1.00 50.83 108 CYS A C 1
ATOM 819 O O . CYS A 1 109 ? 26.689 -7.184 21.797 1.00 49.89 108 CYS A O 1
ATOM 822 N N . GLU A 1 110 ? 24.878 -8.515 21.384 1.00 51.82 109 GLU A N 1
ATOM 823 C CA . GLU A 1 110 ? 25.412 -8.924 20.087 1.00 50.74 109 GLU A CA 1
ATOM 824 C C . GLU A 1 110 ? 25.491 -7.728 19.138 1.00 50.29 109 GLU A C 1
ATOM 825 O O . GLU A 1 110 ? 26.515 -7.534 18.446 1.00 50.53 109 GLU A O 1
ATOM 831 N N . ASN A 1 111 ? 24.454 -6.904 19.096 1.00 43.10 110 ASN A N 1
ATOM 832 C CA . ASN A 1 111 ? 24.563 -5.737 18.247 1.00 46.74 110 ASN A CA 1
ATOM 833 C C . ASN A 1 111 ? 25.755 -4.833 18.615 1.00 46.02 110 ASN A C 1
ATOM 834 O O . ASN A 1 111 ? 26.502 -4.317 17.725 1.00 45.23 110 ASN A O 1
ATOM 839 N N . CYS A 1 112 ? 25.914 -4.622 19.922 1.00 44.80 111 CYS A N 1
ATOM 840 C CA . CYS A 1 112 ? 26.995 -3.821 20.409 1.00 43.91 111 CYS A CA 1
ATOM 841 C C . CYS A 1 112 ? 28.271 -4.430 19.906 1.00 43.64 111 CYS A C 1
ATOM 842 O O . CYS A 1 112 ? 29.070 -3.744 19.346 1.00 42.32 111 CYS A O 1
ATOM 845 N N . ARG A 1 113 ? 28.449 -5.734 20.063 1.00 45.33 112 ARG A N 1
ATOM 846 C CA . ARG A 1 113 ? 29.737 -6.315 19.727 1.00 46.63 112 ARG A CA 1
ATOM 847 C C . ARG A 1 113 ? 29.931 -6.702 18.250 1.00 45.89 112 ARG A C 1
ATOM 848 O O . ARG A 1 113 ? 30.935 -7.326 17.885 1.00 49.63 112 ARG A O 1
ATOM 856 N N . GLU A 1 114 ? 28.980 -6.270 17.426 1.00 41.45 113 GLU A N 1
ATOM 857 C CA . GLU A 1 114 ? 29.097 -6.281 15.972 1.00 40.77 113 GLU A CA 1
ATOM 858 C C . GLU A 1 114 ? 29.320 -4.851 15.504 1.00 43.14 113 GLU A C 1
ATOM 859 O O . GLU A 1 114 ? 29.452 -4.607 14.323 1.00 41.49 113 GLU A O 1
ATOM 865 N N . GLY A 1 115 ? 29.438 -3.910 16.437 1.00 45.25 114 GLY A N 1
ATOM 866 C CA . GLY A 1 115 ? 29.685 -2.526 16.070 1.00 41.88 114 GLY A CA 1
ATOM 867 C C . GLY A 1 115 ? 28.413 -1.722 15.840 1.00 46.37 114 GLY A C 1
ATOM 868 O O . GLY A 1 115 ? 28.476 -0.493 15.547 1.00 42.62 114 GLY A O 1
ATOM 869 N N . LYS A 1 116 ? 27.250 -2.367 15.997 1.00 44.18 115 LYS A N 1
ATOM 870 C CA . LYS A 1 116 ? 26.015 -1.701 15.644 1.00 43.39 115 LYS A CA 1
ATOM 871 C C . LYS A 1 116 ? 25.366 -1.169 16.920 1.00 42.02 115 LYS A C 1
ATOM 872 O O . LYS A 1 116 ? 24.301 -1.582 17.323 1.00 42.08 115 LYS A O 1
ATOM 878 N N . VAL A 1 117 ? 26.053 -0.248 17.568 1.00 39.92 116 VAL A N 1
ATOM 879 C CA . VAL A 1 117 ? 25.652 0.180 18.904 1.00 40.73 116 VAL A CA 1
ATOM 880 C C . VAL A 1 117 ? 24.323 0.950 18.865 1.00 42.25 116 VAL A C 1
ATOM 881 O O . VAL A 1 117 ? 23.612 0.966 19.840 1.00 42.19 116 VAL A O 1
ATOM 885 N N . ASN A 1 118 ? 24.002 1.595 17.741 1.00 39.61 117 ASN A N 1
ATOM 886 C CA . ASN A 1 118 ? 22.687 2.211 17.542 1.00 39.61 117 ASN A CA 1
ATOM 887 C C . ASN A 1 118 ? 21.513 1.246 17.520 1.00 46.58 117 ASN A C 1
ATOM 888 O O . ASN A 1 118 ? 20.362 1.699 17.594 1.00 50.14 117 ASN A O 1
ATOM 893 N N . LEU A 1 119 ? 21.810 -0.064 17.425 1.00 43.48 118 LEU A N 1
ATOM 894 C CA . LEU A 1 119 ? 20.826 -1.135 17.543 1.00 44.66 118 LEU A CA 1
ATOM 895 C C . LEU A 1 119 ? 21.020 -1.853 18.855 1.00 44.93 118 LEU A C 1
ATOM 896 O O . LEU A 1 119 ? 20.582 -2.986 19.003 1.00 44.53 118 LEU A O 1
ATOM 901 N N . CYS A 1 120 ? 21.682 -1.225 19.817 1.00 43.39 119 CYS A N 1
ATOM 902 C CA . CYS A 1 120 ? 21.932 -1.888 21.129 1.00 46.76 119 CYS A CA 1
ATOM 903 C C . CYS A 1 120 ? 20.649 -2.511 21.709 1.00 46.96 119 CYS A C 1
ATOM 904 O O . CYS A 1 120 ? 19.628 -1.829 21.807 1.00 44.85 119 CYS A O 1
ATOM 907 N N . SER A 1 121 ? 20.715 -3.779 22.116 1.00 49.11 120 SER A N 1
ATOM 908 C CA . SER A 1 121 ? 19.568 -4.428 22.830 1.00 54.25 120 SER A CA 1
ATOM 909 C C . SER A 1 121 ? 19.232 -3.961 24.226 1.00 52.51 120 SER A C 1
ATOM 910 O O . SER A 1 121 ? 18.142 -4.216 24.679 1.00 53.55 120 SER A O 1
ATOM 913 N N . ASN A 1 122 ? 20.201 -3.432 24.963 1.00 54.44 121 ASN A N 1
ATOM 914 C CA . ASN A 1 122 ? 19.955 -2.920 26.312 1.00 52.88 121 ASN A CA 1
ATOM 915 C C . ASN A 1 122 ? 20.182 -1.423 26.343 1.00 51.03 121 ASN A C 1
ATOM 916 O O . ASN A 1 122 ? 20.821 -0.880 27.253 1.00 49.70 121 ASN A O 1
ATOM 929 N N . GLY A 1 124 ? 20.303 2.335 26.829 1.00 53.37 123 GLY A N 1
ATOM 930 C CA . GLY A 1 124 ? 19.933 3.299 27.875 1.00 51.34 123 GLY A CA 1
ATOM 931 C C . GLY A 1 124 ? 19.776 4.658 27.201 1.00 53.72 123 GLY A C 1
ATOM 932 O O . GLY A 1 124 ? 20.409 4.904 26.156 1.00 52.87 123 GLY A O 1
ATOM 933 N N . TYR A 1 125 ? 18.896 5.518 27.744 1.00 52.47 124 TYR A N 1
ATOM 934 C CA . TYR A 1 125 ? 18.704 6.884 27.242 1.00 51.22 124 TYR A CA 1
ATOM 935 C C . TYR A 1 125 ? 18.765 7.869 28.388 1.00 51.26 124 TYR A C 1
ATOM 936 O O . TYR A 1 125 ? 18.005 7.745 29.314 1.00 54.28 124 TYR A O 1
ATOM 945 N N . ARG A 1 126 ? 19.671 8.835 28.347 1.00 50.01 125 ARG A N 1
ATOM 946 C CA . ARG A 1 126 ? 19.762 9.828 29.411 1.00 52.23 125 ARG A CA 1
ATOM 947 C C . ARG A 1 126 ? 19.247 11.135 28.814 1.00 51.72 125 ARG A C 1
ATOM 948 O O . ARG A 1 126 ? 19.941 11.781 28.021 1.00 45.30 125 ARG A O 1
ATOM 964 N N . ASN A 1 128 ? 18.204 14.386 29.957 1.00 43.04 127 ASN A N 1
ATOM 965 C CA . ASN A 1 128 ? 18.160 15.504 30.876 1.00 44.47 127 ASN A CA 1
ATOM 966 C C . ASN A 1 128 ? 18.793 16.712 30.336 1.00 43.88 127 ASN A C 1
ATOM 967 O O . ASN A 1 128 ? 19.310 17.509 31.070 1.00 45.18 127 ASN A O 1
ATOM 972 N N . GLY A 1 129 ? 18.716 16.869 29.027 1.00 42.29 128 GLY A N 1
ATOM 973 C CA . GLY A 1 129 ? 19.276 18.015 28.375 1.00 39.00 128 GLY A CA 1
ATOM 974 C C . GLY A 1 129 ? 18.795 19.324 28.902 1.00 40.81 128 GLY A C 1
ATOM 975 O O . GLY A 1 129 ? 19.574 20.250 29.005 1.00 40.78 128 GLY A O 1
ATOM 976 N N . PHE A 1 130 ? 17.513 19.392 29.248 1.00 41.25 129 PHE A N 1
ATOM 977 C CA . PHE A 1 130 ? 16.896 20.622 29.703 1.00 40.40 129 PHE A CA 1
ATOM 978 C C . PHE A 1 130 ? 16.935 20.767 31.250 1.00 42.71 129 PHE A C 1
ATOM 979 O O . PHE A 1 130 ? 15.934 21.028 31.941 1.00 41.79 129 PHE A O 1
ATOM 987 N N . SER A 1 131 ? 18.154 20.648 31.742 1.00 41.74 130 SER A N 1
ATOM 988 C CA . SER A 1 131 ? 18.490 20.633 33.119 1.00 43.07 130 SER A CA 1
ATOM 989 C C . SER A 1 131 ? 19.750 21.481 33.290 1.00 39.52 130 SER A C 1
ATOM 990 O O . SER A 1 131 ? 20.599 21.495 32.449 1.00 39.85 130 SER A O 1
ATOM 993 N N . GLU A 1 132 ? 19.910 22.163 34.394 1.00 40.50 131 GLU A N 1
ATOM 994 C CA . GLU A 1 132 ? 21.118 22.962 34.593 1.00 39.99 131 GLU A CA 1
ATOM 995 C C . GLU A 1 132 ? 22.354 22.107 34.799 1.00 39.32 131 GLU A C 1
ATOM 996 O O . GLU A 1 132 ? 23.449 22.535 34.456 1.00 36.51 131 GLU A O 1
ATOM 1002 N N . TYR A 1 133 ? 22.182 20.894 35.339 1.00 39.04 132 TYR A N 1
ATOM 1003 C CA . TYR A 1 133 ? 23.297 19.972 35.520 1.00 40.28 132 TYR A CA 1
ATOM 1004 C C . TYR A 1 133 ? 22.819 18.605 35.150 1.00 42.71 132 TYR A C 1
ATOM 1005 O O . TYR A 1 133 ? 21.719 18.209 35.522 1.00 43.51 132 TYR A O 1
ATOM 1014 N N . ALA A 1 134 ? 23.626 17.873 34.420 1.00 39.83 133 ALA A N 1
ATOM 1015 C CA . ALA A 1 134 ? 23.211 16.523 34.058 1.00 42.90 133 ALA A CA 1
ATOM 1016 C C . ALA A 1 134 ? 24.391 15.594 34.123 1.00 40.05 133 ALA A C 1
ATOM 1017 O O . ALA A 1 134 ? 25.514 16.022 33.849 1.00 39.69 133 ALA A O 1
ATOM 1019 N N . VAL A 1 135 ? 24.118 14.323 34.428 1.00 39.68 134 VAL A N 1
ATOM 1020 C CA . VAL A 1 135 ? 25.135 13.315 34.606 1.00 39.47 134 VAL A CA 1
ATOM 1021 C C . VAL A 1 135 ? 25.028 12.289 33.496 1.00 38.69 134 VAL A C 1
ATOM 1022 O O . VAL A 1 135 ? 23.926 11.873 33.109 1.00 39.95 134 VAL A O 1
ATOM 1026 N N . TYR A 1 136 ? 26.182 11.838 33.020 1.00 38.17 135 TYR A N 1
ATOM 1027 C CA . TYR A 1 136 ? 26.256 10.863 31.952 1.00 36.45 135 TYR A CA 1
ATOM 1028 C C . TYR A 1 136 ? 27.429 9.945 32.270 1.00 37.90 135 TYR A C 1
ATOM 1029 O O . TYR A 1 136 ? 28.355 10.324 32.979 1.00 37.07 135 TYR A O 1
ATOM 1038 N N . HIS A 1 137 ? 27.451 8.773 31.655 1.00 38.71 136 HIS A N 1
ATOM 1039 C CA . HIS A 1 137 ? 28.622 7.897 31.741 1.00 41.23 136 HIS A CA 1
ATOM 1040 C C . HIS A 1 137 ? 29.726 8.498 30.897 1.00 39.75 136 HIS A C 1
ATOM 1041 O O . HIS A 1 137 ? 29.453 9.118 29.870 1.00 40.53 136 HIS A O 1
ATOM 1056 N N . SER A 1 139 ? 31.649 7.387 28.703 1.00 36.19 138 SER A N 1
ATOM 1057 C CA . SER A 1 139 ? 31.536 6.992 27.341 1.00 37.63 138 SER A CA 1
ATOM 1058 C C . SER A 1 139 ? 30.595 7.884 26.543 1.00 36.87 138 SER A C 1
ATOM 1059 O O . SER A 1 139 ? 30.707 7.928 25.350 1.00 33.48 138 SER A O 1
ATOM 1062 N N . GLN A 1 140 ? 29.754 8.669 27.203 1.00 37.82 139 GLN A N 1
ATOM 1063 C CA . GLN A 1 140 ? 28.819 9.541 26.518 1.00 34.70 139 GLN A CA 1
ATOM 1064 C C . GLN A 1 140 ? 29.360 10.913 26.361 1.00 34.66 139 GLN A C 1
ATOM 1065 O O . GLN A 1 140 ? 28.683 11.715 25.809 1.00 33.14 139 GLN A O 1
ATOM 1071 N N . ILE A 1 141 ? 30.554 11.215 26.855 1.00 34.57 140 ILE A N 1
ATOM 1072 C CA . ILE A 1 141 ? 30.979 12.602 26.947 1.00 33.41 140 ILE A CA 1
ATOM 1073 C C . ILE A 1 141 ? 32.095 12.860 26.011 1.00 31.89 140 ILE A C 1
ATOM 1074 O O . ILE A 1 141 ? 33.074 12.130 26.059 1.00 31.58 140 ILE A O 1
ATOM 1079 N N . PHE A 1 142 ? 31.992 13.931 25.215 1.00 31.39 141 PHE A N 1
ATOM 1080 C CA . PHE A 1 142 ? 32.957 14.191 24.129 1.00 30.94 141 PHE A CA 1
ATOM 1081 C C . PHE A 1 142 ? 33.534 15.561 24.239 1.00 33.13 141 PHE A C 1
ATOM 1082 O O . PHE A 1 142 ? 32.820 16.519 24.270 1.00 30.37 141 PHE A O 1
ATOM 1090 N N . PRO A 1 143 ? 34.837 15.681 24.238 1.00 38.64 142 PRO A N 1
ATOM 1091 C CA . PRO A 1 143 ? 35.356 17.040 24.323 1.00 41.57 142 PRO A CA 1
ATOM 1092 C C . PRO A 1 143 ? 35.329 17.768 22.988 1.00 37.29 142 PRO A C 1
ATOM 1093 O O . PRO A 1 143 ? 35.441 17.155 21.920 1.00 39.28 142 PRO A O 1
ATOM 1097 N N . ILE A 1 144 ? 35.226 19.075 23.084 1.00 35.08 143 ILE A N 1
ATOM 1098 C CA . ILE A 1 144 ? 35.245 19.974 21.945 1.00 36.08 143 ILE A CA 1
ATOM 1099 C C . ILE A 1 144 ? 36.336 21.045 22.163 1.00 36.67 143 ILE A C 1
ATOM 1100 O O . ILE A 1 144 ? 36.881 21.134 23.221 1.00 37.95 143 ILE A O 1
ATOM 1105 N N . PRO A 1 145 ? 36.663 21.852 21.154 1.00 35.90 144 PRO A N 1
ATOM 1106 C CA . PRO A 1 145 ? 37.780 22.746 21.342 1.00 37.44 144 PRO A CA 1
ATOM 1107 C C . PRO A 1 145 ? 37.625 23.729 22.510 1.00 38.61 144 PRO A C 1
ATOM 1108 O O . PRO A 1 145 ? 36.521 24.201 22.802 1.00 35.73 144 PRO A O 1
ATOM 1112 N N . ASP A 1 146 ? 38.725 24.063 23.163 1.00 41.94 145 ASP A N 1
ATOM 1113 C CA . ASP A 1 146 ? 38.688 24.993 24.294 1.00 43.05 145 ASP A CA 1
ATOM 1114 C C . ASP A 1 146 ? 38.089 26.321 23.943 1.00 43.39 145 ASP A C 1
ATOM 1115 O O . ASP A 1 146 ? 37.365 26.909 24.723 1.00 51.95 145 ASP A O 1
ATOM 1120 N N . ASP A 1 147 ? 38.346 26.787 22.753 1.00 44.38 146 ASP A N 1
ATOM 1121 C CA . ASP A 1 147 ? 37.754 28.023 22.266 1.00 46.70 146 ASP A CA 1
ATOM 1122 C C . ASP A 1 147 ? 36.408 27.837 21.547 1.00 45.03 146 ASP A C 1
ATOM 1123 O O . ASP A 1 147 ? 35.968 28.693 20.823 1.00 50.62 146 ASP A O 1
ATOM 1128 N N . ALA A 1 148 ? 35.727 26.737 21.744 1.00 43.27 147 ALA A N 1
ATOM 1129 C CA . ALA A 1 148 ? 34.457 26.507 21.053 1.00 42.57 147 ALA A CA 1
ATOM 1130 C C . ALA A 1 148 ? 33.367 27.413 21.505 1.00 44.19 147 ALA A C 1
ATOM 1131 O O . ALA A 1 148 ? 33.187 27.613 22.703 1.00 45.62 147 ALA A O 1
ATOM 1133 N N . ASP A 1 149 ? 32.581 27.895 20.540 1.00 46.41 148 ASP A N 1
ATOM 1134 C CA . ASP A 1 149 ? 31.324 28.596 20.817 1.00 44.73 148 ASP A CA 1
ATOM 1135 C C . ASP A 1 149 ? 30.284 27.530 21.151 1.00 42.52 148 ASP A C 1
ATOM 1136 O O . ASP A 1 149 ? 29.816 26.793 20.277 1.00 40.89 148 ASP A O 1
ATOM 1141 N N . LEU A 1 150 ? 29.924 27.450 22.422 1.00 39.38 149 LEU A N 1
ATOM 1142 C CA . LEU A 1 150 ? 29.039 26.420 22.904 1.00 37.36 149 LEU A CA 1
ATOM 1143 C C . LEU A 1 150 ? 27.651 26.384 22.260 1.00 37.40 149 LEU A C 1
ATOM 1144 O O . LEU A 1 150 ? 26.971 25.366 22.269 1.00 34.85 149 LEU A O 1
ATOM 1149 N N . LYS A 1 151 ? 27.192 27.512 21.765 1.00 36.78 150 LYS A N 1
ATOM 1150 C CA . LYS A 1 151 ? 25.901 27.591 21.168 1.00 37.32 150 LYS A CA 1
ATOM 1151 C C . LYS A 1 151 ? 25.829 26.694 19.948 1.00 37.50 150 LYS A C 1
ATOM 1152 O O . LYS A 1 151 ? 24.880 25.985 19.750 1.00 40.18 150 LYS A O 1
ATOM 1158 N N . ASP A 1 152 ? 26.848 26.749 19.121 1.00 34.87 151 ASP A N 1
ATOM 1159 C CA . ASP A 1 152 ? 26.858 25.949 17.910 1.00 36.41 151 ASP A CA 1
ATOM 1160 C C . ASP A 1 152 ? 27.049 24.496 18.177 1.00 34.31 151 ASP A C 1
ATOM 1161 O O . ASP A 1 152 ? 26.465 23.668 17.475 1.00 36.33 151 ASP A O 1
ATOM 1166 N N . TYR A 1 153 ? 27.859 24.169 19.183 1.00 33.57 152 TYR A N 1
ATOM 1167 C CA . TYR A 1 153 ? 28.116 22.739 19.509 1.00 31.29 152 TYR A CA 1
ATOM 1168 C C . TYR A 1 153 ? 26.953 22.062 20.180 1.00 31.02 152 TYR A C 1
ATOM 1169 O O . TYR A 1 153 ? 26.918 20.856 20.276 1.00 33.15 152 TYR A O 1
ATOM 1178 N N . ALA A 1 154 ? 25.996 22.833 20.672 1.00 31.05 153 ALA A N 1
ATOM 1179 C CA . ALA A 1 154 ? 24.746 22.255 21.101 1.00 34.12 153 ALA A CA 1
ATOM 1180 C C . ALA A 1 154 ? 24.063 21.475 19.954 1.00 34.46 153 ALA A C 1
ATOM 1181 O O . ALA A 1 154 ? 23.199 20.643 20.186 1.00 32.68 153 ALA A O 1
ATOM 1183 N N . LEU A 1 155 ? 24.402 21.799 18.715 1.00 35.23 154 LEU A N 1
ATOM 1184 C CA . LEU A 1 155 ? 23.798 21.097 17.569 1.00 33.11 154 LEU A CA 1
ATOM 1185 C C . LEU A 1 155 ? 24.590 19.905 17.138 1.00 31.29 154 LEU A C 1
ATOM 1186 O O . LEU A 1 155 ? 24.274 19.359 16.097 1.00 33.08 154 LEU A O 1
ATOM 1191 N N . VAL A 1 156 ? 25.582 19.463 17.911 1.00 29.89 155 VAL A N 1
ATOM 1192 C CA . VAL A 1 156 ? 26.323 18.266 17.541 1.00 27.57 155 VAL A CA 1
ATOM 1193 C C . VAL A 1 156 ? 25.477 17.047 17.310 1.00 30.10 155 VAL A C 1
ATOM 1194 O O . VAL A 1 156 ? 25.747 16.260 16.336 1.00 31.59 155 VAL A O 1
ATOM 1198 N N . GLU A 1 157 ? 24.464 16.828 18.134 1.00 31.81 156 GLU A N 1
ATOM 1199 C CA . GLU A 1 157 ? 23.711 15.570 18.026 1.00 32.33 156 GLU A CA 1
ATOM 1200 C C . GLU A 1 157 ? 22.836 15.590 16.773 1.00 32.95 156 GLU A C 1
ATOM 1201 O O . GLU A 1 157 ? 22.796 14.616 16.037 1.00 28.51 156 GLU A O 1
ATOM 1207 N N . PRO A 1 158 ? 22.112 16.666 16.531 1.00 31.13 157 PRO A N 1
ATOM 1208 C CA . PRO A 1 158 ? 21.348 16.599 15.293 1.00 35.35 157 PRO A CA 1
ATOM 1209 C C . PRO A 1 158 ? 22.230 16.538 14.028 1.00 35.07 157 PRO A C 1
ATOM 1210 O O . PRO A 1 158 ? 21.840 15.881 13.067 1.00 33.47 157 PRO A O 1
ATOM 1214 N N . LEU A 1 159 ? 23.408 17.159 14.052 1.00 35.17 158 LEU A N 1
ATOM 1215 C CA . LEU A 1 159 ? 24.379 16.993 12.949 1.00 31.16 158 LEU A CA 1
ATOM 1216 C C . LEU A 1 159 ? 24.759 15.543 12.755 1.00 32.31 158 LEU A C 1
ATOM 1217 O O . LEU A 1 159 ? 24.896 15.112 11.609 1.00 32.02 158 LEU A O 1
ATOM 1222 N N . THR A 1 160 ? 24.894 14.752 13.827 1.00 30.57 159 THR A N 1
ATOM 1223 C CA . THR A 1 160 ? 25.125 13.334 13.616 1.00 28.08 159 THR A CA 1
ATOM 1224 C C . THR A 1 160 ? 24.011 12.620 12.844 1.00 30.47 159 THR A C 1
ATOM 1225 O O . THR A 1 160 ? 24.263 11.644 12.146 1.00 27.73 159 THR A O 1
ATOM 1229 N N . VAL A 1 161 ? 22.761 12.997 13.094 1.00 28.69 160 VAL A N 1
ATOM 1230 C CA . VAL A 1 161 ? 21.657 12.449 12.371 1.00 29.23 160 VAL A CA 1
ATOM 1231 C C . VAL A 1 161 ? 21.701 12.866 10.894 1.00 29.47 160 VAL A C 1
ATOM 1232 O O . VAL A 1 161 ? 21.487 12.091 9.992 1.00 29.63 160 VAL A O 1
ATOM 1236 N N . ALA A 1 162 ? 22.002 14.123 10.658 1.00 30.27 161 ALA A N 1
ATOM 1237 C CA . ALA A 1 162 ? 22.139 14.597 9.333 1.00 28.36 161 ALA A CA 1
ATOM 1238 C C . ALA A 1 162 ? 23.314 13.940 8.611 1.00 31.54 161 ALA A C 1
ATOM 1239 O O . ALA A 1 162 ? 23.163 13.552 7.428 1.00 29.01 161 ALA A O 1
ATOM 1241 N N . LEU A 1 163 ? 24.452 13.780 9.296 1.00 28.23 162 LEU A N 1
ATOM 1242 C CA . LEU A 1 163 ? 25.593 13.113 8.704 1.00 29.05 162 LEU A CA 1
ATOM 1243 C C . LEU A 1 163 ? 25.278 11.680 8.351 1.00 30.06 162 LEU A C 1
ATOM 1244 O O . LEU A 1 163 ? 25.673 11.227 7.282 1.00 31.89 162 LEU A O 1
ATOM 1249 N N . SER A 1 164 ? 24.592 10.952 9.219 1.00 29.84 163 SER A N 1
ATOM 1250 C CA . SER A 1 164 ? 24.266 9.560 8.915 1.00 34.28 163 SER A CA 1
ATOM 1251 C C . SER A 1 164 ? 23.332 9.380 7.732 1.00 30.95 163 SER A C 1
ATOM 1252 O O . SER A 1 164 ? 23.453 8.427 6.998 1.00 28.25 163 SER A O 1
ATOM 1255 N N . SER A 1 165 ? 22.352 10.249 7.647 1.00 27.16 164 SER A N 1
ATOM 1256 C CA . SER A 1 165 ? 21.398 10.251 6.584 1.00 27.19 164 SER A CA 1
ATOM 1257 C C . SER A 1 165 ? 22.093 10.619 5.272 1.00 28.61 164 SER A C 1
ATOM 1258 O O . SER A 1 165 ? 21.896 9.952 4.268 1.00 30.50 164 SER A O 1
ATOM 1261 N N . ALA A 1 166 ? 22.961 11.611 5.282 1.00 29.39 165 ALA A N 1
ATOM 1262 C CA . ALA A 1 166 ? 23.685 11.971 4.068 1.00 30.26 165 ALA A CA 1
ATOM 1263 C C . ALA A 1 166 ? 24.545 10.839 3.593 1.00 32.67 165 ALA A C 1
ATOM 1264 O O . ALA A 1 166 ? 24.585 10.546 2.407 1.00 32.28 165 ALA A O 1
ATOM 1266 N N . GLU A 1 167 ? 25.185 10.156 4.517 1.00 30.65 166 GLU A N 1
ATOM 1267 C CA . GLU A 1 167 ? 26.035 9.066 4.150 1.00 29.05 166 GLU A CA 1
ATOM 1268 C C . GLU A 1 167 ? 25.241 7.923 3.650 1.00 30.11 166 GLU A C 1
ATOM 1269 O O . GLU A 1 167 ? 25.648 7.235 2.737 1.00 32.14 166 GLU A O 1
ATOM 1275 N N . GLN A 1 168 ? 24.105 7.688 4.259 1.00 30.82 167 GLN A N 1
ATOM 1276 C CA . GLN A 1 168 ? 23.248 6.603 3.819 1.00 31.39 167 GLN A CA 1
ATOM 1277 C C . GLN A 1 168 ? 22.641 6.878 2.409 1.00 29.83 167 GLN A C 1
ATOM 1278 O O . GLN A 1 168 ? 22.462 5.985 1.626 1.00 28.53 167 GLN A O 1
ATOM 1284 N N . ALA A 1 169 ? 22.397 8.127 2.085 1.00 28.84 168 ALA A N 1
ATOM 1285 C CA . ALA A 1 169 ? 21.947 8.517 0.756 1.00 27.41 168 ALA A CA 1
ATOM 1286 C C . ALA A 1 169 ? 23.077 8.554 -0.250 1.00 29.13 168 ALA A C 1
ATOM 1287 O O . ALA A 1 169 ? 22.857 8.807 -1.461 1.00 29.50 168 ALA A O 1
ATOM 1289 N N . LYS A 1 170 ? 24.297 8.352 0.241 1.00 29.43 169 LYS A N 1
ATOM 1290 C CA . LYS A 1 170 ? 25.459 8.302 -0.616 1.00 33.22 169 LYS A CA 1
ATOM 1291 C C . LYS A 1 170 ? 25.687 9.584 -1.393 1.00 34.16 169 LYS A C 1
ATOM 1292 O O . LYS A 1 170 ? 26.069 9.562 -2.565 1.00 35.67 169 LYS A O 1
ATOM 1298 N N . ILE A 1 171 ? 25.523 10.704 -0.715 1.00 28.58 170 ILE A N 1
ATOM 1299 C CA . ILE A 1 171 ? 25.752 11.934 -1.385 1.00 30.17 170 ILE A CA 1
ATOM 1300 C C . ILE A 1 171 ? 27.217 11.969 -1.734 1.00 33.57 170 ILE A C 1
ATOM 1301 O O . ILE A 1 171 ? 28.048 11.675 -0.895 1.00 30.05 170 ILE A O 1
ATOM 1306 N N . SER A 1 172 ? 27.553 12.280 -2.978 1.00 32.46 171 SER A N 1
ATOM 1307 C CA . SER A 1 172 ? 28.970 12.340 -3.370 1.00 31.64 171 SER A CA 1
ATOM 1308 C C . SER A 1 172 ? 29.087 13.152 -4.641 1.00 31.59 171 SER A C 1
ATOM 1309 O O . SER A 1 172 ? 28.083 13.627 -5.182 1.00 34.28 171 SER A O 1
ATOM 1312 N N . TYR A 1 173 ? 30.317 13.336 -5.098 1.00 31.37 172 TYR A N 1
ATOM 1313 C CA . TYR A 1 173 ? 30.635 14.219 -6.209 1.00 30.76 172 TYR A CA 1
ATOM 1314 C C . TYR A 1 173 ? 29.662 14.063 -7.358 1.00 31.61 172 TYR A C 1
ATOM 1315 O O . TYR A 1 173 ? 29.462 12.961 -7.907 1.00 29.16 172 TYR A O 1
ATOM 1324 N N . GLY A 1 174 ? 29.081 15.180 -7.769 1.00 28.30 173 GLY A N 1
ATOM 1325 C CA . GLY A 1 174 ? 28.331 15.146 -8.981 1.00 33.28 173 GLY A CA 1
ATOM 1326 C C . GLY A 1 174 ? 26.921 14.568 -8.905 1.00 31.37 173 GLY A C 1
ATOM 1327 O O . GLY A 1 174 ? 26.223 14.514 -9.916 1.00 28.81 173 GLY A O 1
ATOM 1328 N N . LYS A 1 175 ? 26.474 14.218 -7.714 1.00 31.23 174 LYS A N 1
ATOM 1329 C CA . LYS A 1 175 ? 25.098 13.754 -7.545 1.00 29.08 174 LYS A CA 1
ATOM 1330 C C . LYS A 1 175 ? 24.084 14.869 -7.356 1.00 29.99 174 LYS A C 1
ATOM 1331 O O . LYS A 1 175 ? 24.403 15.966 -6.865 1.00 29.92 174 LYS A O 1
ATOM 1337 N N . SER A 1 176 ? 22.853 14.564 -7.759 1.00 29.99 175 SER A N 1
ATOM 1338 C CA . SER A 1 176 ? 21.712 15.421 -7.495 1.00 30.64 175 SER A CA 1
ATOM 1339 C C . SER A 1 176 ? 20.996 14.941 -6.238 1.00 30.77 175 SER A C 1
ATOM 1340 O O . SER A 1 176 ? 20.792 13.725 -6.010 1.00 32.79 175 SER A O 1
ATOM 1343 N N . VAL A 1 177 ? 20.589 15.922 -5.430 1.00 30.37 176 VAL A N 1
ATOM 1344 C CA . VAL A 1 177 ? 20.037 15.682 -4.105 1.00 30.08 176 VAL A CA 1
ATOM 1345 C C . VAL A 1 177 ? 18.694 16.351 -3.941 1.00 31.09 176 VAL A C 1
ATOM 1346 O O . VAL A 1 177 ? 18.541 17.555 -4.203 1.00 30.21 176 VAL A O 1
ATOM 1350 N N . ALA A 1 178 ? 17.714 15.570 -3.527 1.00 29.50 177 ALA A N 1
ATOM 1351 C CA . ALA A 1 178 ? 16.395 16.124 -3.146 1.00 33.05 177 ALA A CA 1
ATOM 1352 C C . ALA A 1 178 ? 16.191 15.978 -1.642 1.00 31.27 177 ALA A C 1
ATOM 1353 O O . ALA A 1 178 ? 16.310 14.871 -1.110 1.00 29.56 177 ALA A O 1
ATOM 1355 N N . ILE A 1 179 ? 15.900 17.087 -0.971 1.00 31.36 178 ILE A N 1
ATOM 1356 C CA . ILE A 1 179 ? 15.655 17.074 0.474 1.00 31.85 178 ILE A CA 1
ATOM 1357 C C . ILE A 1 179 ? 14.222 17.454 0.731 1.00 32.34 178 ILE A C 1
ATOM 1358 O O . ILE A 1 179 ? 13.791 18.521 0.318 1.00 31.99 178 ILE A O 1
ATOM 1371 N N . GLY A 1 181 ? 11.714 18.654 3.237 1.00 34.64 180 GLY A N 1
ATOM 1372 C CA . GLY A 1 181 ? 11.563 19.349 4.531 1.00 36.99 180 GLY A CA 1
ATOM 1373 C C . GLY A 1 181 ? 12.612 20.428 4.697 1.00 38.48 180 GLY A C 1
ATOM 1374 O O . GLY A 1 181 ? 13.785 20.165 4.594 1.00 37.84 180 GLY A O 1
ATOM 1375 N N . ALA A 1 182 ? 12.182 21.655 4.915 1.00 37.28 181 ALA A N 1
ATOM 1376 C CA . ALA A 1 182 ? 13.104 22.775 5.124 1.00 36.29 181 ALA A CA 1
ATOM 1377 C C . ALA A 1 182 ? 13.195 23.198 6.591 1.00 37.69 181 ALA A C 1
ATOM 1378 O O . ALA A 1 182 ? 13.265 24.400 6.897 1.00 38.40 181 ALA A O 1
ATOM 1380 N N . GLY A 1 183 ? 13.203 22.202 7.488 1.00 38.75 182 GLY A N 1
ATOM 1381 C CA . GLY A 1 183 ? 13.469 22.437 8.894 1.00 40.87 182 GLY A CA 1
ATOM 1382 C C . GLY A 1 183 ? 14.953 22.426 9.223 1.00 42.16 182 GLY A C 1
ATOM 1383 O O . GLY A 1 183 ? 15.814 22.501 8.352 1.00 40.20 182 GLY A O 1
ATOM 1384 N N . GLY A 1 184 ? 15.266 22.291 10.500 1.00 39.09 183 GLY A N 1
ATOM 1385 C CA . GLY A 1 184 ? 16.649 22.375 10.924 1.00 38.30 183 GLY A CA 1
ATOM 1386 C C . GLY A 1 184 ? 17.496 21.279 10.339 1.00 35.20 183 GLY A C 1
ATOM 1387 O O . GLY A 1 184 ? 18.596 21.532 9.819 1.00 32.96 183 GLY A O 1
ATOM 1388 N N . LEU A 1 185 ? 17.037 20.052 10.453 1.00 34.86 184 LEU A N 1
ATOM 1389 C CA . LEU A 1 185 ? 17.768 18.935 9.842 1.00 37.93 184 LEU A CA 1
ATOM 1390 C C . LEU A 1 185 ? 17.920 19.121 8.328 1.00 34.97 184 LEU A C 1
ATOM 1391 O O . LEU A 1 185 ? 18.963 18.816 7.757 1.00 32.06 184 LEU A O 1
ATOM 1396 N N . GLY A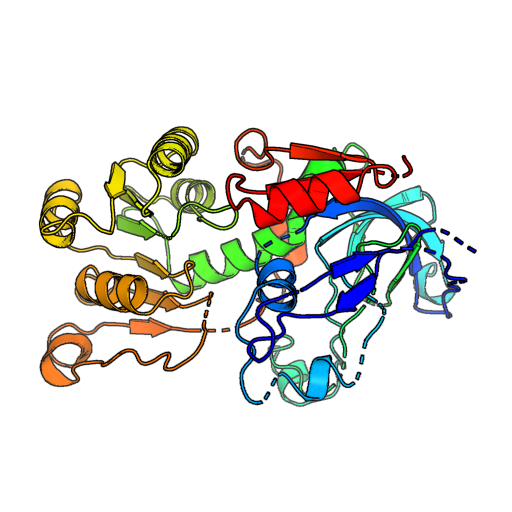 1 186 ? 16.859 19.613 7.707 1.00 36.52 185 GLY A N 1
ATOM 1397 C CA . GLY A 1 186 ? 16.865 19.985 6.317 1.00 34.11 185 GLY A CA 1
ATOM 1398 C C . GLY A 1 186 ? 17.976 20.944 5.967 1.00 33.46 185 GLY A C 1
ATOM 1399 O O . GLY A 1 186 ? 18.659 20.746 4.972 1.00 29.22 185 GLY A O 1
ATOM 1416 N N . LEU A 1 189 ? 21.297 19.238 6.150 1.00 29.28 188 LEU A N 1
ATOM 1417 C CA . LEU A 1 189 ? 21.478 18.423 4.942 1.00 28.72 188 LEU A CA 1
ATOM 1418 C C . LEU A 1 189 ? 21.829 19.296 3.714 1.00 27.14 188 LEU A C 1
ATOM 1419 O O . LEU A 1 189 ? 22.611 18.895 2.877 1.00 29.16 188 LEU A O 1
ATOM 1424 N N . VAL A 1 190 ? 21.278 20.484 3.610 1.00 27.33 189 VAL A N 1
ATOM 1425 C CA . VAL A 1 190 ? 21.655 21.344 2.508 1.00 28.31 189 VAL A CA 1
ATOM 1426 C C . VAL A 1 190 ? 23.167 21.606 2.590 1.00 29.21 189 VAL A C 1
ATOM 1427 O O . VAL A 1 190 ? 23.913 21.441 1.600 1.00 30.53 189 VAL A O 1
ATOM 1431 N N . GLN A 1 191 ? 23.634 22.015 3.758 1.00 30.01 190 GLN A N 1
ATOM 1432 C CA . GLN A 1 191 ? 25.045 22.346 3.938 1.00 27.74 190 GLN A CA 1
ATOM 1433 C C . GLN A 1 191 ? 25.927 21.134 3.720 1.00 29.43 190 GLN A C 1
ATOM 1434 O O . GLN A 1 191 ? 26.990 21.250 3.100 1.00 30.00 190 GLN A O 1
ATOM 1440 N N . LEU A 1 192 ? 25.492 19.986 4.218 1.00 27.05 191 LEU A N 1
ATOM 1441 C CA . LEU A 1 192 ? 26.237 18.770 4.061 1.00 29.02 191 LEU A CA 1
ATOM 1442 C C . LEU A 1 192 ? 26.213 18.239 2.654 1.00 30.34 191 LEU A C 1
ATOM 1443 O O . LEU A 1 192 ? 27.192 17.584 2.246 1.00 32.70 191 LEU A O 1
ATOM 1448 N N . ALA A 1 193 ? 25.122 18.470 1.923 1.00 31.43 192 ALA A N 1
ATOM 1449 C CA . ALA A 1 193 ? 25.079 18.061 0.518 1.00 31.27 192 ALA A CA 1
ATOM 1450 C C . ALA A 1 193 ? 26.094 18.902 -0.240 1.00 31.21 192 ALA A C 1
ATOM 1451 O O . ALA A 1 193 ? 26.806 18.356 -1.047 1.00 27.16 192 ALA A O 1
ATOM 1453 N N . ARG A 1 194 ? 26.223 20.200 0.063 1.00 29.24 193 ARG A N 1
ATOM 1454 C CA . ARG A 1 194 ? 27.250 20.958 -0.578 1.00 30.19 193 ARG A CA 1
ATOM 1455 C C . ARG A 1 194 ? 28.652 20.418 -0.299 1.00 33.87 193 ARG A C 1
ATOM 1456 O O . ARG A 1 194 ? 29.500 20.367 -1.213 1.00 35.19 193 ARG A O 1
ATOM 1464 N N . LEU A 1 195 ? 28.865 20.000 0.947 1.00 36.47 194 LEU A N 1
ATOM 1465 C CA . LEU A 1 195 ? 30.185 19.575 1.437 1.00 37.72 194 LEU A CA 1
ATOM 1466 C C . LEU A 1 195 ? 30.413 18.130 1.101 1.00 37.80 194 LEU A C 1
ATOM 1467 O O . LEU A 1 195 ? 31.403 17.566 1.515 1.00 42.15 194 LEU A O 1
ATOM 1472 N N . ALA A 1 196 ? 29.498 17.524 0.378 1.00 32.92 195 ALA A N 1
ATOM 1473 C CA . ALA A 1 196 ? 29.768 16.184 -0.171 1.00 30.35 195 ALA A CA 1
ATOM 1474 C C . ALA A 1 196 ? 29.829 16.182 -1.715 1.00 31.95 195 ALA A C 1
ATOM 1475 O O . ALA A 1 196 ? 29.753 15.140 -2.365 1.00 35.34 195 ALA A O 1
ATOM 1477 N N . GLY A 1 197 ? 29.943 17.361 -2.327 1.00 31.45 196 GLY A N 1
ATOM 1478 C CA . GLY A 1 197 ? 30.085 17.425 -3.735 1.00 31.44 196 GLY A CA 1
ATOM 1479 C C . GLY A 1 197 ? 28.849 17.364 -4.594 1.00 34.55 196 GLY A C 1
ATOM 1480 O O . GLY A 1 197 ? 28.960 17.230 -5.826 1.00 34.14 196 GLY A O 1
ATOM 1481 N N . ALA A 1 198 ? 27.679 17.541 -4.000 1.00 30.32 197 ALA A N 1
ATOM 1482 C CA . ALA A 1 198 ? 26.474 17.540 -4.770 1.00 29.04 197 ALA A CA 1
ATOM 1483 C C . ALA A 1 198 ? 26.461 18.671 -5.747 1.00 32.72 197 ALA A C 1
ATOM 1484 O O . ALA A 1 198 ? 26.786 19.795 -5.369 1.00 33.59 197 ALA A O 1
ATOM 1486 N N . SER A 1 199 ? 26.045 18.382 -6.994 1.00 31.61 198 SER A N 1
ATOM 1487 C CA . SER A 1 199 ? 26.076 19.369 -8.057 1.00 33.97 198 SER A CA 1
ATOM 1488 C C . SER A 1 199 ? 24.695 19.952 -8.277 1.00 36.99 198 SER A C 1
ATOM 1489 O O . SER A 1 199 ? 24.589 21.035 -8.851 1.00 35.01 198 SER A O 1
ATOM 1492 N N . THR A 1 200 ? 23.646 19.259 -7.828 1.00 34.21 199 THR A N 1
ATOM 1493 C CA . THR A 1 200 ? 22.300 19.871 -7.761 1.00 35.80 199 THR A CA 1
ATOM 1494 C C . THR A 1 200 ? 21.606 19.562 -6.435 1.00 32.99 199 THR A C 1
ATOM 1495 O O . THR A 1 200 ? 21.590 18.434 -6.024 1.00 30.69 199 THR A O 1
ATOM 1499 N N . ILE A 1 201 ? 21.130 20.593 -5.729 1.00 33.33 200 ILE A N 1
ATOM 1500 C CA . ILE A 1 201 ? 20.438 20.418 -4.431 1.00 33.33 200 ILE A CA 1
ATOM 1501 C C . ILE A 1 201 ? 19.089 21.111 -4.491 1.00 33.54 200 ILE A C 1
ATOM 1502 O O . ILE A 1 201 ? 19.035 22.295 -4.701 1.00 32.43 200 ILE A O 1
ATOM 1507 N N . THR A 1 202 ? 18.007 20.362 -4.360 1.00 32.84 201 THR A N 1
ATOM 1508 C CA . THR A 1 202 ? 16.643 20.926 -4.388 1.00 31.34 201 THR A CA 1
ATOM 1509 C C . THR A 1 202 ? 15.918 20.578 -3.119 1.00 32.62 201 THR A C 1
ATOM 1510 O O . THR A 1 202 ? 15.843 19.409 -2.722 1.00 32.05 201 THR A O 1
ATOM 1514 N N . VAL A 1 203 ? 15.406 21.581 -2.451 1.00 33.12 202 VAL A N 1
ATOM 1515 C CA . VAL A 1 203 ? 14.624 21.394 -1.228 1.00 34.03 202 VAL A CA 1
ATOM 1516 C C . VAL A 1 203 ? 13.133 21.589 -1.489 1.00 36.41 202 VAL A C 1
ATOM 1517 O O . VAL A 1 203 ? 12.706 22.460 -2.285 1.00 37.04 202 VAL A O 1
ATOM 1521 N N . PHE A 1 204 ? 12.334 20.780 -0.808 1.00 35.70 203 PHE A N 1
ATOM 1522 C CA . PHE A 1 204 ? 10.885 20.820 -0.968 1.00 39.62 203 PHE A CA 1
ATOM 1523 C C . PHE A 1 204 ? 10.233 21.150 0.375 1.00 39.16 203 PHE A C 1
ATOM 1524 O O . PHE A 1 204 ? 10.628 20.591 1.368 1.00 38.89 203 PHE A O 1
ATOM 1532 N N . ASP A 1 205 ? 9.284 22.077 0.399 1.00 37.74 204 ASP A N 1
ATOM 1533 C CA . ASP A 1 205 ? 8.494 22.331 1.617 1.00 43.31 204 ASP A CA 1
ATOM 1534 C C . ASP A 1 205 ? 7.159 22.962 1.246 1.00 45.20 204 ASP A C 1
ATOM 1535 O O . ASP A 1 205 ? 7.006 23.349 0.104 1.00 44.25 204 ASP A O 1
ATOM 1540 N N . ILE A 1 206 ? 6.218 23.119 2.199 1.00 52.05 205 ILE A N 1
ATOM 1541 C CA . ILE A 1 206 ? 4.949 23.903 1.990 1.00 57.21 205 ILE A CA 1
ATOM 1542 C C . ILE A 1 206 ? 5.116 25.414 2.192 1.00 60.30 205 ILE A C 1
ATOM 1543 O O . ILE A 1 206 ? 4.458 26.279 1.572 1.00 59.85 205 ILE A O 1
ATOM 1548 N N . VAL A 1 207 ? 5.985 25.736 3.114 1.00 54.39 206 VAL A N 1
ATOM 1549 C CA . VAL A 1 207 ? 6.046 27.074 3.628 1.00 55.29 206 VAL A CA 1
ATOM 1550 C C . VAL A 1 207 ? 7.057 27.889 2.837 1.00 55.95 206 VAL A C 1
ATOM 1551 O O . VAL A 1 207 ? 8.196 27.521 2.755 1.00 55.99 206 VAL A O 1
ATOM 1555 N N . PRO A 1 208 ? 6.656 29.028 2.290 1.00 55.35 207 PRO A N 1
ATOM 1556 C CA . PRO A 1 208 ? 7.593 29.791 1.452 1.00 54.82 207 PRO A CA 1
ATOM 1557 C C . PRO A 1 208 ? 8.792 30.488 2.140 1.00 60.17 207 PRO A C 1
ATOM 1558 O O . PRO A 1 208 ? 9.866 30.672 1.518 1.00 56.93 207 PRO A O 1
ATOM 1562 N N . GLU A 1 209 ? 8.635 30.897 3.394 1.00 58.84 208 GLU A N 1
ATOM 1563 C CA . GLU A 1 209 ? 9.750 31.518 4.120 1.00 57.89 208 GLU A CA 1
ATOM 1564 C C . GLU A 1 209 ? 10.888 30.498 4.294 1.00 52.72 208 GLU A C 1
ATOM 1565 O O . GLU A 1 209 ? 12.096 30.818 4.379 1.00 45.24 208 GLU A O 1
ATOM 1571 N N . LYS A 1 210 ? 10.473 29.252 4.411 1.00 47.61 209 LYS A N 1
ATOM 1572 C CA . LYS A 1 210 ? 11.411 28.187 4.604 1.00 46.01 209 LYS A CA 1
ATOM 1573 C C . LYS A 1 210 ? 12.093 27.864 3.299 1.00 41.14 209 LYS A C 1
ATOM 1574 O O . LYS A 1 210 ? 13.231 27.465 3.301 1.00 39.52 209 LYS A O 1
ATOM 1580 N N . LEU A 1 211 ? 11.415 28.054 2.175 1.00 40.68 210 LEU A N 1
ATOM 1581 C CA . LEU A 1 211 ? 12.074 27.844 0.919 1.00 41.18 210 LEU A CA 1
ATOM 1582 C C . LEU A 1 211 ? 13.150 28.916 0.755 1.00 41.76 210 LEU A C 1
ATOM 1583 O O . LEU A 1 211 ? 14.260 28.626 0.300 1.00 40.04 210 LEU A O 1
ATOM 1588 N N . GLU A 1 212 ? 12.886 30.136 1.185 1.00 40.52 211 GLU A N 1
ATOM 1589 C CA . GLU A 1 212 ? 13.932 31.148 1.091 1.00 45.38 211 GLU A CA 1
ATOM 1590 C C . GLU A 1 212 ? 15.152 30.767 1.954 1.00 44.09 211 GLU A C 1
ATOM 1591 O O . GLU A 1 212 ? 16.312 30.991 1.604 1.00 40.30 211 GLU A O 1
ATOM 1597 N N . LEU A 1 213 ? 14.882 30.150 3.079 1.00 40.38 212 LEU A N 1
ATOM 1598 C CA . LEU A 1 213 ? 15.958 29.788 3.973 1.00 38.56 212 LEU A CA 1
ATOM 1599 C C . LEU A 1 213 ? 16.827 28.676 3.346 1.00 35.04 212 LEU A C 1
ATOM 1600 O O . LEU A 1 213 ? 18.011 28.701 3.462 1.00 33.91 212 LEU A O 1
ATOM 1605 N N . ALA A 1 214 ? 16.216 27.715 2.698 1.00 34.85 213 ALA A N 1
ATOM 1606 C CA . ALA A 1 214 ? 16.944 26.722 1.948 1.00 36.64 213 ALA A CA 1
ATOM 1607 C C . ALA A 1 214 ? 17.910 27.336 0.945 1.00 37.60 213 ALA A C 1
ATOM 1608 O O . ALA A 1 214 ? 19.083 26.897 0.837 1.00 36.95 213 ALA A O 1
ATOM 1610 N N . LEU A 1 215 ? 17.454 28.334 0.209 1.00 38.63 214 LEU A N 1
ATOM 1611 C CA . LEU A 1 215 ? 18.357 28.987 -0.765 1.00 38.68 214 LEU A CA 1
ATOM 1612 C C . LEU A 1 215 ? 19.482 29.684 -0.016 1.00 40.72 214 LEU A C 1
ATOM 1613 O O . LEU A 1 215 ? 20.634 29.575 -0.410 1.00 40.56 214 LEU A O 1
ATOM 1618 N N . GLU A 1 216 ? 19.176 30.339 1.104 1.00 39.88 215 GLU A N 1
ATOM 1619 C CA . GLU A 1 216 ? 20.250 30.946 1.892 1.00 44.76 215 GLU A CA 1
ATOM 1620 C C . GLU A 1 216 ? 21.260 29.947 2.448 1.00 40.92 215 GLU A C 1
ATOM 1621 O O . GLU A 1 216 ? 22.379 30.301 2.735 1.00 39.27 215 GLU A O 1
ATOM 1627 N N . ASN A 1 217 ? 20.852 28.723 2.682 1.00 35.64 216 ASN A N 1
ATOM 1628 C CA . ASN A 1 217 ? 21.793 27.717 3.180 1.00 35.05 216 ASN A CA 1
ATOM 1629 C C . ASN A 1 217 ? 22.606 27.029 2.082 1.00 36.04 216 ASN A C 1
ATOM 1630 O O . ASN A 1 217 ? 23.431 26.201 2.393 1.00 35.45 216 ASN A O 1
ATOM 1635 N N . GLY A 1 218 ? 22.362 27.357 0.809 1.00 38.25 217 GLY A N 1
ATOM 1636 C CA . GLY A 1 218 ? 23.110 26.761 -0.310 1.00 36.39 217 GLY A CA 1
ATOM 1637 C C . GLY A 1 218 ? 22.346 25.886 -1.276 1.00 36.07 217 GLY A C 1
ATOM 1638 O O . GLY A 1 218 ? 22.943 25.310 -2.147 1.00 33.79 217 GLY A O 1
ATOM 1639 N N . ALA A 1 219 ? 21.021 25.804 -1.171 1.00 35.35 218 ALA A N 1
ATOM 1640 C CA . ALA A 1 219 ? 20.298 24.978 -2.084 1.00 32.93 218 ALA A CA 1
ATOM 1641 C C . ALA A 1 219 ? 20.297 25.657 -3.418 1.00 34.86 218 ALA A C 1
ATOM 1642 O O . ALA A 1 219 ? 20.218 26.855 -3.482 1.00 35.75 218 ALA A O 1
ATOM 1644 N N . ASP A 1 220 ? 20.307 24.892 -4.488 1.00 32.72 219 ASP A N 1
ATOM 1645 C CA . ASP A 1 220 ? 20.1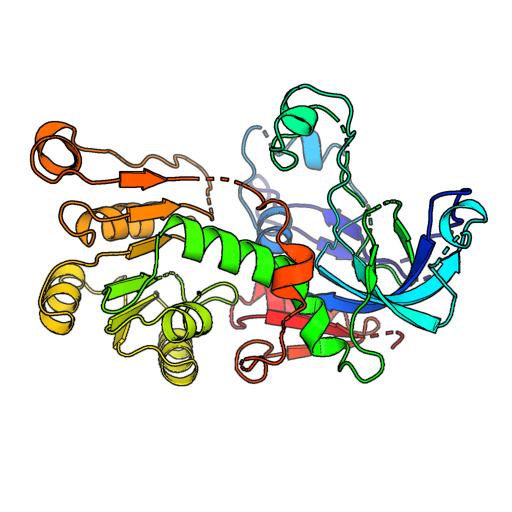60 25.455 -5.832 1.00 33.52 219 ASP A CA 1
ATOM 1646 C C . ASP A 1 220 ? 18.707 25.807 -6.123 1.00 36.18 219 ASP A C 1
ATOM 1647 O O . ASP A 1 220 ? 18.424 26.841 -6.708 1.00 37.18 219 ASP A O 1
ATOM 1652 N N . TYR A 1 221 ? 17.776 24.944 -5.735 1.00 36.53 220 TYR A N 1
ATOM 1653 C CA . TYR A 1 221 ? 16.384 25.213 -5.981 1.00 37.00 220 TYR A CA 1
ATOM 1654 C C . TYR A 1 221 ? 15.600 24.899 -4.723 1.00 36.36 220 TYR A C 1
ATOM 1655 O O . TYR A 1 221 ? 15.982 24.048 -3.916 1.00 32.68 220 TYR A O 1
ATOM 1664 N N . ALA A 1 222 ? 14.488 25.572 -4.578 1.00 35.05 221 ALA A N 1
ATOM 1665 C CA . ALA A 1 222 ? 13.611 25.370 -3.442 1.00 37.21 221 ALA A CA 1
ATOM 1666 C C . ALA A 1 222 ? 12.178 25.436 -3.920 1.00 37.86 221 ALA A C 1
ATOM 1667 O O . ALA A 1 222 ? 11.759 26.441 -4.443 1.00 37.86 221 ALA A O 1
ATOM 1669 N N . LEU A 1 223 ? 11.446 24.336 -3.770 1.00 38.35 222 LEU A N 1
ATOM 1670 C CA . LEU A 1 223 ? 10.161 24.215 -4.415 1.00 38.87 222 LEU A CA 1
ATOM 1671 C C . LEU A 1 223 ? 9.061 23.885 -3.444 1.00 40.50 222 LEU A C 1
ATOM 1672 O O . LEU A 1 223 ? 9.267 23.199 -2.425 1.00 39.40 222 LEU A O 1
ATOM 1677 N N . ASN A 1 224 ? 7.868 24.325 -3.810 1.00 43.89 223 ASN A N 1
ATOM 1678 C CA . ASN A 1 224 ? 6.687 24.051 -3.018 1.00 45.23 223 ASN A CA 1
ATOM 1679 C C . ASN A 1 224 ? 6.108 22.665 -3.269 1.00 45.20 223 ASN A C 1
ATOM 1680 O O . ASN A 1 224 ? 5.634 22.376 -4.377 1.00 51.99 223 ASN A O 1
ATOM 1685 N N . SER A 1 225 ? 6.106 21.819 -2.238 1.00 46.02 224 SER A N 1
ATOM 1686 C CA . SER A 1 225 ? 5.795 20.398 -2.415 1.00 47.73 224 SER A CA 1
ATOM 1687 C C . SER A 1 225 ? 4.312 20.114 -2.566 1.00 53.18 224 SER A C 1
ATOM 1688 O O . SER A 1 225 ? 3.955 18.974 -2.925 1.00 51.11 224 SER A O 1
ATOM 1691 N N . ALA A 1 226 ? 3.498 21.140 -2.276 1.00 54.58 225 ALA A N 1
ATOM 1692 C CA . ALA A 1 226 ? 2.047 21.155 -2.453 1.00 63.30 225 ALA A CA 1
ATOM 1693 C C . ALA A 1 226 ? 1.597 21.593 -3.853 1.00 69.07 225 ALA A C 1
ATOM 1694 O O . ALA A 1 226 ? 0.565 21.147 -4.307 1.00 76.49 225 ALA A O 1
ATOM 1696 N N . GLU A 1 227 ? 2.332 22.457 -4.536 1.00 67.92 226 GLU A N 1
ATOM 1697 C CA . GLU A 1 227 ? 1.958 22.785 -5.893 1.00 69.38 226 GLU A CA 1
ATOM 1698 C C . GLU A 1 227 ? 1.976 21.575 -6.807 1.00 71.16 226 GLU A C 1
ATOM 1699 O O . GLU A 1 227 ? 2.964 20.860 -6.867 1.00 68.74 226 GLU A O 1
ATOM 1705 N N . GLU A 1 228 ? 0.897 21.351 -7.556 1.00 69.98 227 GLU A N 1
ATOM 1706 C CA . GLU A 1 228 ? 0.875 20.201 -8.452 1.00 66.88 227 GLU A CA 1
ATOM 1707 C C . GLU A 1 228 ? 1.826 20.415 -9.635 1.00 57.88 227 GLU A C 1
ATOM 1708 O O . GLU A 1 228 ? 2.172 21.537 -9.948 1.00 53.59 227 GLU A O 1
ATOM 1714 N N . GLY A 1 229 ? 2.252 19.319 -10.260 1.00 51.70 228 GLY A N 1
ATOM 1715 C CA . GLY A 1 229 ? 3.324 19.344 -11.237 1.00 52.03 228 GLY A CA 1
ATOM 1716 C C . GLY A 1 229 ? 4.746 19.476 -10.678 1.00 53.54 228 GLY A C 1
ATOM 1717 O O . GLY A 1 229 ? 5.716 19.583 -11.444 1.00 56.28 228 GLY A O 1
ATOM 1718 N N . VAL A 1 230 ? 4.892 19.469 -9.353 1.00 50.65 229 VAL A N 1
ATOM 1719 C CA . VAL A 1 230 ? 6.170 19.813 -8.765 1.00 49.54 229 VAL A CA 1
ATOM 1720 C C . VAL A 1 230 ? 7.239 18.808 -9.109 1.00 46.76 229 VAL A C 1
ATOM 1721 O O . VAL A 1 230 ? 8.376 19.164 -9.358 1.00 44.74 229 VAL A O 1
ATOM 1725 N N . ALA A 1 231 ? 6.871 17.548 -9.192 1.00 46.61 230 ALA A N 1
ATOM 1726 C CA . ALA A 1 231 ? 7.845 16.558 -9.557 1.00 45.40 230 ALA A CA 1
ATOM 1727 C C . ALA A 1 231 ? 8.510 16.878 -10.903 1.00 50.05 230 ALA A C 1
ATOM 1728 O O . ALA A 1 231 ? 9.740 16.816 -11.022 1.00 49.15 230 ALA A O 1
ATOM 1730 N N . GLU A 1 232 ? 7.713 17.230 -11.913 1.00 47.40 231 GLU A N 1
ATOM 1731 C CA . GLU A 1 232 ? 8.256 17.418 -13.234 1.00 47.45 231 GLU A CA 1
ATOM 1732 C C . GLU A 1 232 ? 9.040 18.671 -13.280 1.00 44.21 231 GLU A C 1
ATOM 1733 O O . GLU A 1 232 ? 10.085 18.662 -13.897 1.00 44.68 231 GLU A O 1
ATOM 1739 N N . ARG A 1 233 ? 8.594 19.749 -12.629 1.00 44.46 232 ARG A N 1
ATOM 1740 C CA . ARG A 1 233 ? 9.472 20.934 -12.568 1.00 47.80 232 ARG A CA 1
ATOM 1741 C C . ARG A 1 233 ? 10.823 20.536 -11.970 1.00 44.86 232 ARG A C 1
ATOM 1742 O O . ARG A 1 233 ? 11.868 20.839 -12.528 1.00 48.97 232 ARG A O 1
ATOM 1750 N N . ALA A 1 234 ? 10.798 19.785 -10.870 1.00 40.75 233 ALA A N 1
ATOM 1751 C CA . ALA A 1 234 ? 12.029 19.443 -10.188 1.00 38.84 233 ALA A CA 1
ATOM 1752 C C . ALA A 1 234 ? 12.927 18.608 -11.064 1.00 40.84 233 ALA A C 1
ATOM 1753 O O . ALA A 1 234 ? 14.132 18.792 -11.078 1.00 38.92 233 ALA A O 1
ATOM 1755 N N . ILE A 1 235 ? 12.351 17.698 -11.823 1.00 43.00 234 ILE A N 1
ATOM 1756 C CA . ILE A 1 235 ? 13.161 16.835 -12.657 1.00 41.29 234 ILE A CA 1
ATOM 1757 C C . ILE A 1 235 ? 13.746 17.660 -13.828 1.00 45.41 234 ILE A C 1
ATOM 1758 O O . ILE A 1 235 ? 14.953 17.548 -14.162 1.00 44.30 234 ILE A O 1
ATOM 1763 N N . GLU A 1 236 ? 12.909 18.519 -14.400 1.00 47.31 235 GLU A N 1
ATOM 1764 C CA . GLU A 1 236 ? 13.372 19.526 -15.341 1.00 51.54 235 GLU A CA 1
ATOM 1765 C C . GLU A 1 236 ? 14.570 20.261 -14.771 1.00 48.76 235 GLU A C 1
ATOM 1766 O O . GLU A 1 236 ? 15.600 20.247 -15.383 1.00 48.28 235 GLU A O 1
ATOM 1772 N N . LEU A 1 237 ? 14.466 20.856 -13.581 1.00 50.08 236 LEU A N 1
ATOM 1773 C CA . LEU A 1 237 ? 15.548 21.706 -13.063 1.00 44.74 236 LEU A CA 1
ATOM 1774 C C . LEU A 1 237 ? 16.858 20.987 -12.845 1.00 45.36 236 LEU A C 1
ATOM 1775 O O . LEU A 1 237 ? 17.924 21.572 -12.942 1.00 47.48 236 LEU A O 1
ATOM 1780 N N . ALA A 1 238 ? 16.786 19.708 -12.539 1.00 43.75 237 ALA A N 1
ATOM 1781 C CA . ALA A 1 238 ? 17.952 18.926 -12.251 1.00 41.99 237 ALA A CA 1
ATOM 1782 C C . ALA A 1 238 ? 18.451 18.146 -13.458 1.00 44.59 237 ALA A C 1
ATOM 1783 O O . ALA A 1 238 ? 19.377 17.360 -13.358 1.00 48.89 237 ALA A O 1
ATOM 1785 N N . GLY A 1 239 ? 17.806 18.315 -14.591 1.00 49.77 238 GLY A N 1
ATOM 1786 C CA . GLY A 1 239 ? 18.193 17.583 -15.770 1.00 50.27 238 GLY A CA 1
ATOM 1787 C C . GLY A 1 239 ? 17.965 16.093 -15.640 1.00 53.31 238 GLY A C 1
ATOM 1788 O O . GLY A 1 239 ? 18.655 15.312 -16.267 1.00 53.88 238 GLY A O 1
ATOM 1789 N N . GLY A 1 240 ? 16.970 15.688 -14.863 1.00 49.14 239 GLY A N 1
ATOM 1790 C CA . GLY A 1 240 ? 16.780 14.285 -14.621 1.00 46.57 239 GLY A CA 1
ATOM 1791 C C . GLY A 1 240 ? 16.389 14.026 -13.191 1.00 42.70 239 GLY A C 1
ATOM 1792 O O . GLY A 1 240 ? 16.231 14.942 -12.375 1.00 41.79 239 GLY A O 1
ATOM 1793 N N . ARG A 1 241 ? 16.156 12.764 -12.910 1.00 38.69 240 ARG A N 1
ATOM 1794 C CA . ARG A 1 241 ? 15.698 12.388 -11.603 1.00 38.35 240 ARG A CA 1
ATOM 1795 C C . ARG A 1 241 ? 16.878 12.479 -10.596 1.00 36.00 240 ARG A C 1
ATOM 1796 O O . ARG A 1 241 ? 18.026 12.656 -11.002 1.00 36.54 240 ARG A O 1
ATOM 1804 N N . TYR A 1 242 ? 16.556 12.436 -9.305 1.00 33.27 241 TYR A N 1
ATOM 1805 C CA . TYR A 1 242 ? 17.513 12.697 -8.260 1.00 31.35 241 TYR A CA 1
ATOM 1806 C C . TYR A 1 242 ? 18.283 11.481 -7.777 1.00 30.90 241 TYR A C 1
ATOM 1807 O O . TYR A 1 242 ? 17.705 10.449 -7.486 1.00 30.77 241 TYR A O 1
ATOM 1816 N N . ASP A 1 243 ? 19.598 11.607 -7.657 1.00 31.60 242 ASP A N 1
ATOM 1817 C CA . ASP A 1 243 ? 20.389 10.442 -7.186 1.00 32.15 242 ASP A CA 1
ATOM 1818 C C . ASP A 1 243 ? 20.183 10.104 -5.699 1.00 31.70 242 ASP A C 1
ATOM 1819 O O . ASP A 1 243 ? 20.268 8.953 -5.311 1.00 27.23 242 ASP A O 1
ATOM 1824 N N . CYS A 1 244 ? 19.862 11.116 -4.907 1.00 29.66 243 CYS A N 1
ATOM 1825 C CA . CYS A 1 244 ? 19.797 11.024 -3.484 1.00 31.01 243 CYS A CA 1
ATOM 1826 C C . CYS A 1 244 ? 18.504 11.705 -3.067 1.00 30.69 243 CYS A C 1
ATOM 1827 O O . CYS A 1 244 ? 18.260 12.825 -3.465 1.00 31.09 243 CYS A O 1
ATOM 1830 N N . VAL A 1 245 ? 17.671 11.008 -2.324 1.00 29.98 244 VAL A N 1
ATOM 1831 C CA . VAL A 1 245 ? 16.461 11.594 -1.754 1.00 33.64 244 VAL A CA 1
ATOM 1832 C C . VAL A 1 245 ? 16.465 11.407 -0.224 1.00 35.07 244 VAL A C 1
ATOM 1833 O O . VAL A 1 245 ? 16.674 10.283 0.294 1.00 34.28 244 VAL A O 1
ATOM 1837 N N . LEU A 1 246 ? 16.229 12.512 0.488 1.00 31.58 245 LEU A N 1
ATOM 1838 C CA . LEU A 1 246 ? 16.264 12.513 1.945 1.00 31.30 245 LEU A CA 1
ATOM 1839 C C . LEU A 1 246 ? 14.945 12.977 2.506 1.00 33.37 245 LEU A C 1
ATOM 1840 O O . LEU A 1 246 ? 14.595 14.140 2.343 1.00 33.11 245 LEU A O 1
ATOM 1845 N N . GLU A 1 247 ? 14.239 12.073 3.163 1.00 34.20 246 GLU A N 1
ATOM 1846 C CA . GLU A 1 247 ? 12.855 12.354 3.664 1.00 38.39 246 GLU A CA 1
ATOM 1847 C C . GLU A 1 247 ? 12.860 12.623 5.164 1.00 38.87 246 GLU A C 1
ATOM 1848 O O . GLU A 1 247 ? 13.053 11.708 5.978 1.00 37.02 246 GLU A O 1
ATOM 1854 N N . GLY A 1 248 ? 12.677 13.904 5.501 1.00 41.61 247 GLY A N 1
ATOM 1855 C CA . GLY A 1 248 ? 12.693 14.379 6.883 1.00 43.23 247 GLY A CA 1
ATOM 1856 C C . GLY A 1 248 ? 11.388 15.042 7.362 1.00 44.43 247 GLY A C 1
ATOM 1857 O O . GLY A 1 248 ? 11.341 15.542 8.457 1.00 42.85 247 GLY A O 1
ATOM 1858 N N . THR A 1 249 ? 10.330 15.086 6.558 1.00 43.20 248 THR A N 1
ATOM 1859 C CA . THR A 1 249 ? 9.073 15.659 7.038 1.00 44.07 248 THR A CA 1
ATOM 1860 C C . THR A 1 249 ? 8.275 14.701 7.887 1.00 45.50 248 THR A C 1
ATOM 1861 O O . THR A 1 249 ? 7.477 15.149 8.660 1.00 50.01 248 THR A O 1
ATOM 1865 N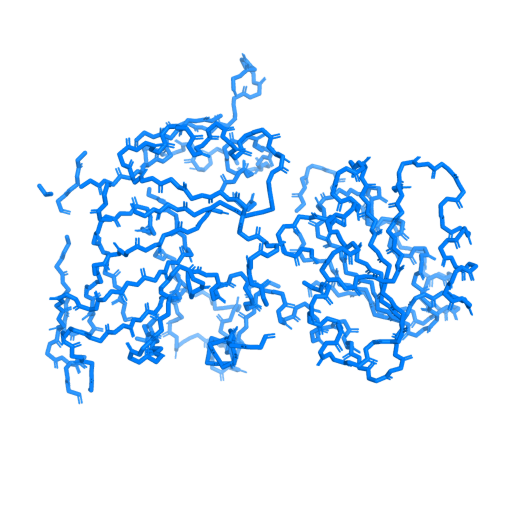 N . GLY A 1 250 ? 8.419 13.401 7.701 1.00 46.45 249 GLY A N 1
ATOM 1866 C CA . GLY A 1 250 ? 7.608 12.437 8.426 1.00 46.30 249 GLY A CA 1
ATOM 1867 C C . GLY A 1 250 ? 6.203 12.315 7.868 1.00 45.56 249 GLY A C 1
ATOM 1868 O O . GLY A 1 250 ? 5.344 11.696 8.474 1.00 49.47 249 GLY A O 1
ATOM 1869 N N . ALA A 1 251 ? 5.946 12.923 6.725 1.00 47.53 250 ALA A N 1
ATOM 1870 C CA . ALA A 1 251 ? 4.618 12.875 6.102 1.00 45.34 250 ALA A CA 1
ATOM 1871 C C . ALA A 1 251 ? 4.650 11.891 4.953 1.00 45.10 250 ALA A C 1
ATOM 1872 O O . ALA A 1 251 ? 5.643 11.797 4.234 1.00 43.33 250 ALA A O 1
ATOM 1874 N N . THR A 1 252 ? 3.553 11.181 4.754 1.00 43.43 251 THR A N 1
ATOM 1875 C CA . THR A 1 252 ? 3.515 10.149 3.740 1.00 45.66 251 THR A CA 1
ATOM 1876 C C . THR A 1 252 ? 3.434 10.707 2.337 1.00 46.67 251 THR A C 1
ATOM 1877 O O . THR A 1 252 ? 3.936 10.082 1.413 1.00 44.10 251 THR A O 1
ATOM 1881 N N . ALA A 1 253 ? 2.811 11.866 2.144 1.00 42.54 252 ALA A N 1
ATOM 1882 C CA . ALA A 1 253 ? 2.845 12.478 0.793 1.00 44.17 252 ALA A CA 1
ATOM 1883 C C . ALA A 1 253 ? 4.281 12.888 0.329 1.00 41.04 252 ALA A C 1
ATOM 1884 O O . ALA A 1 253 ? 4.646 12.686 -0.828 1.00 40.58 252 ALA A O 1
ATOM 1886 N N . ALA A 1 254 ? 5.075 13.464 1.236 1.00 41.08 253 ALA A N 1
ATOM 1887 C CA . ALA A 1 254 ? 6.466 13.817 0.925 1.00 40.47 253 ALA A CA 1
ATOM 1888 C C . ALA A 1 254 ? 7.238 12.526 0.657 1.00 41.67 253 ALA A C 1
ATOM 1889 O O . ALA A 1 254 ? 8.056 12.441 -0.239 1.00 40.18 253 ALA A O 1
ATOM 1891 N N . ALA A 1 255 ? 6.948 11.498 1.434 1.00 40.14 254 ALA A N 1
ATOM 1892 C CA . ALA A 1 255 ? 7.623 10.242 1.225 1.00 38.25 254 ALA A CA 1
ATOM 1893 C C . ALA A 1 255 ? 7.366 9.637 -0.115 1.00 38.13 254 ALA A C 1
ATOM 1894 O O . ALA A 1 255 ? 8.274 9.126 -0.757 1.00 38.94 254 ALA A O 1
ATOM 1896 N N . LYS A 1 256 ? 6.109 9.623 -0.527 1.00 39.36 255 LYS A N 1
ATOM 1897 C CA . LYS A 1 256 ? 5.770 9.141 -1.848 1.00 39.54 255 LYS A CA 1
ATOM 1898 C C . LYS A 1 256 ? 6.387 10.021 -2.941 1.00 39.24 255 LYS A C 1
ATOM 1899 O O . LYS A 1 256 ? 6.875 9.528 -3.958 1.00 37.08 255 LYS A O 1
ATOM 1905 N N . LEU A 1 257 ? 6.341 11.326 -2.766 1.00 38.45 256 LEU A N 1
ATOM 1906 C CA . LEU A 1 257 ? 6.929 12.221 -3.771 1.00 38.95 256 LEU A CA 1
ATOM 1907 C C . LEU A 1 257 ? 8.470 11.976 -3.899 1.00 38.43 256 LEU A C 1
ATOM 1908 O O . LEU A 1 257 ? 9.049 11.875 -4.984 1.00 36.26 256 LEU A O 1
ATOM 1913 N N . GLY A 1 258 ? 9.113 11.818 -2.765 1.00 38.35 257 GLY A N 1
ATOM 1914 C CA . GLY A 1 258 ? 10.494 11.402 -2.740 1.00 37.83 257 GLY A CA 1
ATOM 1915 C C . GLY A 1 258 ? 10.796 10.195 -3.595 1.00 37.22 257 GLY A C 1
ATOM 1916 O O . GLY A 1 258 ? 11.739 10.213 -4.393 1.00 35.00 257 GLY A O 1
ATOM 1917 N N . LEU A 1 259 ? 10.013 9.142 -3.441 1.00 38.44 258 LEU A N 1
ATOM 1918 C CA . LEU A 1 259 ? 10.266 7.925 -4.221 1.00 39.51 258 LEU A CA 1
ATOM 1919 C C . LEU A 1 259 ? 10.110 8.211 -5.711 1.00 39.62 258 LEU A C 1
ATOM 1920 O O . LEU A 1 259 ? 10.885 7.730 -6.558 1.00 40.42 258 LEU A O 1
ATOM 1925 N N . GLN A 1 260 ? 9.125 9.022 -6.055 1.00 39.14 259 GLN A N 1
ATOM 1926 C CA . GLN A 1 260 ? 8.911 9.355 -7.459 1.00 40.99 259 GLN A CA 1
ATOM 1927 C C . GLN A 1 260 ? 10.035 10.123 -8.119 1.00 36.04 259 GLN A C 1
ATOM 1928 O O . GLN A 1 260 ? 10.309 9.935 -9.280 1.00 35.13 259 GLN A O 1
ATOM 1934 N N . LEU A 1 261 ? 10.648 11.002 -7.339 1.00 37.47 260 LEU A N 1
ATOM 1935 C CA . LEU A 1 261 ? 11.814 11.808 -7.732 1.00 38.48 260 LEU A CA 1
ATOM 1936 C C . LEU A 1 261 ? 13.098 11.030 -7.879 1.00 35.44 260 LEU A C 1
ATOM 1937 O O . LEU A 1 261 ? 14.030 11.447 -8.549 1.00 38.31 260 LEU A O 1
ATOM 1942 N N . LEU A 1 262 ? 13.147 9.878 -7.275 1.00 34.75 261 LEU A N 1
ATOM 1943 C CA . LEU A 1 262 ? 14.350 9.130 -7.210 1.00 33.07 261 LEU A CA 1
ATOM 1944 C C . LEU A 1 262 ? 14.777 8.541 -8.588 1.00 35.19 261 LEU A C 1
ATOM 1945 O O . LEU A 1 262 ? 14.014 7.894 -9.268 1.00 34.79 261 LEU A O 1
ATOM 1950 N N . ALA A 1 263 ? 16.013 8.789 -8.974 1.00 33.23 262 ALA A N 1
ATOM 1951 C CA . ALA A 1 263 ? 16.580 8.239 -10.210 1.00 32.08 262 ALA A CA 1
ATOM 1952 C C . ALA A 1 263 ? 16.763 6.746 -10.164 1.00 32.76 262 ALA A C 1
ATOM 1953 O O . ALA A 1 263 ? 16.745 6.133 -9.096 1.00 33.87 262 ALA A O 1
ATOM 1955 N N . ARG A 1 264 ? 16.956 6.147 -11.342 1.00 34.54 263 ARG A N 1
ATOM 1956 C CA . ARG A 1 264 ? 17.285 4.744 -11.425 1.00 34.94 263 ARG A CA 1
ATOM 1957 C C . ARG A 1 264 ? 18.591 4.527 -10.688 1.00 34.49 263 ARG A C 1
ATOM 1958 O O . ARG A 1 264 ? 19.482 5.346 -10.778 1.00 33.69 263 ARG A O 1
ATOM 1966 N N . ASP A 1 265 ? 18.686 3.446 -9.932 1.00 33.34 264 ASP A N 1
ATOM 1967 C CA . ASP A 1 265 ? 19.823 3.204 -9.077 1.00 33.40 264 ASP A CA 1
ATOM 1968 C C . ASP A 1 265 ? 20.046 4.256 -7.962 1.00 31.43 264 ASP A C 1
ATOM 1969 O O . ASP A 1 265 ? 21.108 4.304 -7.386 1.00 29.90 264 ASP A O 1
ATOM 1974 N N . GLY A 1 266 ? 19.085 5.115 -7.693 1.00 33.09 265 GLY A N 1
ATOM 1975 C CA . GLY A 1 266 ? 19.224 6.134 -6.666 1.00 33.38 265 GLY A CA 1
ATOM 1976 C C . GLY A 1 266 ? 18.998 5.615 -5.246 1.00 33.88 265 GLY A C 1
ATOM 1977 O O . GLY A 1 266 ? 18.512 4.498 -5.064 1.00 29.57 265 GLY A O 1
ATOM 1978 N N . ASP A 1 267 ? 19.322 6.450 -4.252 1.00 30.60 266 ASP A N 1
ATOM 1979 C CA . ASP A 1 267 ? 19.203 6.081 -2.841 1.00 30.49 266 ASP A CA 1
ATOM 1980 C C . ASP A 1 267 ? 18.295 7.043 -2.154 1.00 30.26 266 ASP A C 1
ATOM 1981 O O . ASP A 1 267 ? 18.555 8.261 -2.105 1.00 30.57 266 ASP A O 1
ATOM 1986 N N . ALA A 1 268 ? 17.220 6.500 -1.629 1.00 29.11 267 ALA A N 1
ATOM 1987 C CA . ALA A 1 268 ? 16.271 7.290 -0.790 1.00 33.05 267 ALA A CA 1
ATOM 1988 C C . ALA A 1 268 ? 16.373 6.871 0.677 1.00 32.08 267 ALA A C 1
ATOM 1989 O O . ALA A 1 268 ? 16.292 5.664 0.987 1.00 29.72 267 ALA A O 1
ATOM 1991 N N . VAL A 1 269 ? 16.431 7.876 1.559 1.00 29.09 268 VAL A N 1
ATOM 1992 C CA . VAL A 1 269 ? 16.589 7.667 2.988 1.00 30.24 268 VAL A CA 1
ATOM 1993 C C . VAL A 1 269 ? 15.426 8.331 3.735 1.00 33.79 268 VAL A C 1
ATOM 1994 O O . VAL A 1 269 ? 15.189 9.541 3.626 1.00 30.52 268 VAL A O 1
ATOM 1998 N N . TYR A 1 270 ? 14.734 7.493 4.504 1.00 33.57 269 TYR A N 1
ATOM 1999 C CA . TYR A 1 270 ? 13.589 7.869 5.306 1.00 35.71 269 TYR A CA 1
ATOM 2000 C C . TYR A 1 270 ? 14.021 7.844 6.744 1.00 34.02 269 TYR A C 1
ATOM 2001 O O . TYR A 1 270 ? 14.125 6.803 7.353 1.00 36.51 269 TYR A O 1
ATOM 2010 N N . PHE A 1 271 ? 14.318 9.016 7.257 1.00 36.96 270 PHE A N 1
ATOM 2011 C CA . PHE A 1 271 ? 14.887 9.196 8.604 1.00 42.34 270 PHE A CA 1
ATOM 2012 C C . PHE A 1 271 ? 13.990 9.936 9.588 1.00 41.20 270 PHE A C 1
ATOM 2013 O O . PHE A 1 271 ? 14.339 10.065 10.748 1.00 43.25 270 PHE A O 1
ATOM 2021 N N . ALA A 1 272 ? 12.862 10.462 9.117 1.00 44.35 271 ALA A N 1
ATOM 2022 C CA . ALA A 1 272 ? 11.919 11.120 9.988 1.00 43.36 271 ALA A CA 1
ATOM 2023 C C . ALA A 1 272 ? 11.232 10.113 10.902 1.00 48.09 271 ALA A C 1
ATOM 2024 O O . ALA A 1 272 ? 11.252 8.904 10.679 1.00 46.24 271 ALA A O 1
ATOM 2034 N N . TYR A 1 274 ? 7.704 8.866 11.772 1.00 55.71 273 TYR A N 1
ATOM 2035 C CA . TYR A 1 274 ? 6.432 8.905 11.036 1.00 54.12 273 TYR A CA 1
ATOM 2036 C C . TYR A 1 274 ? 5.215 8.771 11.997 1.00 56.55 273 TYR A C 1
ATOM 2037 O O . TYR A 1 274 ? 5.333 8.316 13.137 1.00 66.91 273 TYR A O 1
ATOM 2046 N N . GLY A 1 275 ? 4.060 9.221 11.540 1.00 59.75 274 GLY A N 1
ATOM 2047 C CA . GLY A 1 275 ? 2.829 9.198 12.340 1.00 62.20 274 GLY A CA 1
ATOM 2048 C C . GLY A 1 275 ? 1.931 8.008 12.032 1.00 62.21 274 GLY A C 1
ATOM 2049 O O . GLY A 1 275 ? 2.429 6.906 11.768 1.00 62.05 274 GLY A O 1
ATOM 2050 N N . LYS A 1 276 ? 0.610 8.230 12.063 1.00 64.67 275 LYS A N 1
ATOM 2051 C CA . LYS A 1 276 ? -0.367 7.154 11.781 1.00 66.65 275 LYS A CA 1
ATOM 2052 C C . LYS A 1 276 ? -0.466 6.803 10.267 1.00 60.23 275 LYS A C 1
ATOM 2053 O O . LYS A 1 276 ? -0.186 7.633 9.365 1.00 59.07 275 LYS A O 1
ATOM 2059 N N . ASP A 1 277 ? -0.836 5.552 10.004 1.00 58.91 276 ASP A N 1
ATOM 2060 C CA . ASP A 1 277 ? -0.952 5.026 8.639 1.00 61.49 276 ASP A CA 1
ATOM 2061 C C . ASP A 1 277 ? 0.298 5.400 7.819 1.00 57.19 276 ASP A C 1
ATOM 2062 O O . ASP A 1 277 ? 0.185 5.971 6.733 1.00 58.88 276 ASP A O 1
ATOM 2067 N N . PRO A 1 278 ? 1.501 5.100 8.351 1.00 50.85 277 PRO A N 1
ATOM 2068 C CA . PRO A 1 278 ? 2.697 5.555 7.641 1.00 46.23 277 PRO A CA 1
ATOM 2069 C C . PRO A 1 278 ? 3.151 4.566 6.555 1.00 44.15 277 PRO A C 1
ATOM 2070 O O . PRO A 1 278 ? 4.244 4.012 6.661 1.00 45.52 277 PRO A O 1
ATOM 2074 N N . ILE A 1 279 ? 2.321 4.370 5.521 1.00 43.01 278 ILE A N 1
ATOM 2075 C CA . ILE A 1 279 ? 2.575 3.421 4.430 1.00 41.22 278 ILE A CA 1
ATOM 2076 C C . ILE A 1 279 ? 3.142 4.102 3.201 1.00 41.93 278 ILE A C 1
ATOM 2077 O O . ILE A 1 279 ? 2.630 5.115 2.777 1.00 39.73 278 ILE A O 1
ATOM 2082 N N . LEU A 1 280 ? 4.286 3.571 2.728 1.00 40.56 279 LEU A N 1
ATOM 2083 C CA . LEU A 1 280 ? 4.849 3.853 1.420 1.00 40.33 279 LEU A CA 1
ATOM 2084 C C . LEU A 1 280 ? 4.598 2.639 0.510 1.00 43.00 279 LEU A C 1
ATOM 2085 O O . LEU A 1 280 ? 5.188 1.571 0.692 1.00 42.22 279 LEU A O 1
ATOM 2090 N N . PRO A 1 281 ? 3.710 2.794 -0.470 1.00 43.43 280 PRO A N 1
ATOM 2091 C CA . PRO A 1 281 ? 3.471 1.714 -1.392 1.00 45.09 280 PRO A CA 1
ATOM 2092 C C . PRO A 1 281 ? 4.597 1.689 -2.387 1.00 44.44 280 PRO A C 1
ATOM 2093 O O . PRO A 1 281 ? 4.870 2.699 -3.044 1.00 49.33 280 PRO A O 1
ATOM 2097 N N . VAL A 1 282 ? 5.291 0.570 -2.449 1.00 40.42 281 VAL A N 1
ATOM 2098 C CA . VAL A 1 282 ? 6.394 0.466 -3.355 1.00 38.02 281 VAL A CA 1
ATOM 2099 C C . VAL A 1 282 ? 5.926 -0.406 -4.452 1.00 38.88 281 VAL A C 1
ATOM 2100 O O . VAL A 1 282 ? 5.344 -1.453 -4.204 1.00 39.45 281 VAL A O 1
ATOM 2104 N N . ASN A 1 283 ? 6.147 0.035 -5.688 1.00 39.62 282 ASN A N 1
ATOM 2105 C CA . ASN A 1 283 ? 5.810 -0.791 -6.818 1.00 39.16 282 ASN A CA 1
ATOM 2106 C C . ASN A 1 283 ? 7.000 -1.653 -7.182 1.00 39.47 282 ASN A C 1
ATOM 2107 O O . ASN A 1 283 ? 8.021 -1.159 -7.635 1.00 41.13 282 ASN A O 1
ATOM 2112 N N . LEU A 1 284 ? 6.850 -2.956 -6.990 1.00 40.43 283 LEU A N 1
ATOM 2113 C CA . LEU A 1 284 ? 7.922 -3.918 -7.196 1.00 40.30 283 LEU A CA 1
ATOM 2114 C C . LEU A 1 284 ? 8.434 -3.909 -8.613 1.00 40.69 283 LEU A C 1
ATOM 2115 O O . LEU A 1 284 ? 9.634 -4.057 -8.860 1.00 37.89 283 LEU A O 1
ATOM 2120 N N . GLN A 1 285 ? 7.510 -3.757 -9.543 1.00 43.57 284 GLN A N 1
ATOM 2121 C CA . GLN A 1 285 ? 7.828 -3.772 -10.970 1.00 45.92 284 GLN A CA 1
ATOM 2122 C C . GLN A 1 285 ? 8.505 -2.493 -11.372 1.00 40.75 284 GLN A C 1
ATOM 2123 O O . GLN A 1 285 ? 9.521 -2.525 -12.002 1.00 40.70 284 GLN A O 1
ATOM 2129 N N . SER A 1 286 ? 7.936 -1.349 -11.046 1.00 41.77 285 SER A N 1
ATOM 2130 C CA . SER A 1 286 ? 8.505 -0.133 -11.615 1.00 44.74 285 SER A CA 1
ATOM 2131 C C . SER A 1 286 ? 9.588 0.520 -10.734 1.00 41.32 285 SER A C 1
ATOM 2132 O O . SER A 1 286 ? 10.643 0.898 -11.237 1.00 39.37 285 SER A O 1
ATOM 2135 N N . ASP A 1 287 ? 9.345 0.632 -9.434 1.00 39.66 286 ASP A N 1
ATOM 2136 C CA . ASP A 1 287 ? 10.362 1.167 -8.541 1.00 39.48 286 ASP A CA 1
ATOM 2137 C C . ASP A 1 287 ? 11.613 0.287 -8.404 1.00 37.93 286 ASP A C 1
ATOM 2138 O O . ASP A 1 287 ? 12.721 0.783 -8.466 1.00 40.22 286 ASP A O 1
ATOM 2143 N N . LEU A 1 288 ? 11.418 -1.020 -8.330 1.00 38.71 287 LEU A N 1
ATOM 2144 C CA . LEU A 1 288 ? 12.481 -1.907 -7.965 1.00 39.35 287 LEU A CA 1
ATOM 2145 C C . LEU A 1 288 ? 13.008 -2.680 -9.156 1.00 37.58 287 LEU A C 1
ATOM 2146 O O . LEU A 1 288 ? 14.151 -2.519 -9.504 1.00 35.11 287 LEU A O 1
ATOM 2151 N N . TYR A 1 289 ? 12.205 -3.543 -9.752 1.00 40.27 288 TYR A N 1
ATOM 2152 C CA . TYR A 1 289 ? 12.694 -4.301 -10.875 1.00 42.56 288 TYR A CA 1
ATOM 2153 C C . TYR A 1 289 ? 13.200 -3.373 -12.015 1.00 41.13 288 TYR A C 1
ATOM 2154 O O . TYR A 1 289 ? 14.361 -3.475 -12.367 1.00 45.78 288 TYR A O 1
ATOM 2163 N N . TRP A 1 290 ? 12.389 -2.454 -12.540 1.00 40.76 289 TRP A N 1
ATOM 2164 C CA A TRP A 1 290 ? 12.837 -1.661 -13.702 0.50 40.72 289 TRP A CA 1
ATOM 2165 C CA B TRP A 1 290 ? 12.750 -1.612 -13.703 0.50 42.28 289 TRP A CA 1
ATOM 2166 C C . TRP A 1 290 ? 13.806 -0.591 -13.266 1.00 41.33 289 TRP A C 1
ATOM 2167 O O . TRP A 1 290 ? 14.839 -0.452 -13.881 1.00 39.07 289 TRP A O 1
ATOM 2188 N N . ASP A 1 291 ? 13.520 0.124 -12.181 1.00 39.36 290 ASP A N 1
ATOM 2189 C CA . ASP A 1 291 ? 14.347 1.265 -11.777 1.00 38.94 290 ASP A CA 1
ATOM 2190 C C . ASP A 1 291 ? 15.524 1.012 -10.801 1.00 38.57 290 ASP A C 1
ATOM 2191 O O . ASP A 1 291 ? 16.369 1.886 -10.592 1.00 38.74 290 ASP A O 1
ATOM 2196 N N . GLN A 1 292 ? 15.598 -0.178 -10.224 1.00 35.64 291 GLN A N 1
ATOM 2197 C CA . GLN A 1 292 ? 16.691 -0.505 -9.394 1.00 36.72 291 GLN A CA 1
ATOM 2198 C C . GLN A 1 292 ? 16.870 0.545 -8.257 1.00 35.66 291 GLN A C 1
ATOM 2199 O O . GLN A 1 292 ? 17.968 0.969 -7.945 1.00 35.66 291 GLN A O 1
ATOM 2205 N N . LYS A 1 293 ? 15.775 0.967 -7.654 1.00 34.36 292 LYS A N 1
ATOM 2206 C CA . LYS A 1 293 ? 15.848 1.924 -6.569 1.00 32.30 292 LYS A CA 1
ATOM 2207 C C . LYS A 1 293 ? 16.336 1.271 -5.263 1.00 31.85 292 LYS A C 1
ATOM 2208 O O . LYS A 1 293 ? 16.305 0.065 -5.107 1.00 32.24 292 LYS A O 1
ATOM 2214 N N . HIS A 1 294 ? 16.931 2.084 -4.397 1.00 33.25 293 HIS A N 1
ATOM 2215 C CA . HIS A 1 294 ? 17.394 1.621 -3.095 1.00 35.30 293 HIS A CA 1
ATOM 2216 C C . HIS A 1 294 ? 16.679 2.495 -2.084 1.00 32.58 293 HIS A C 1
ATOM 2217 O O . HIS A 1 294 ? 16.780 3.737 -2.149 1.00 30.74 293 HIS A O 1
ATOM 2224 N N . ILE A 1 295 ? 15.941 1.829 -1.184 1.00 30.56 294 ILE A N 1
ATOM 2225 C CA . ILE A 1 295 ? 15.151 2.502 -0.144 1.00 30.62 294 ILE A CA 1
ATOM 2226 C C . ILE A 1 295 ? 15.701 2.115 1.228 1.00 30.47 294 ILE A C 1
ATOM 2227 O O . ILE A 1 295 ? 15.769 0.920 1.573 1.00 29.26 294 ILE A O 1
ATOM 2232 N N . HIS A 1 296 ? 16.074 3.111 1.996 1.00 27.08 295 HIS A N 1
ATOM 2233 C CA . HIS A 1 296 ? 16.725 2.884 3.269 1.00 32.99 295 HIS A CA 1
ATOM 2234 C C . HIS A 1 296 ? 16.018 3.585 4.391 1.00 31.85 295 HIS A C 1
ATOM 2235 O O . HIS A 1 296 ? 15.486 4.711 4.232 1.00 31.52 295 HIS A O 1
ATOM 2242 N N . GLY A 1 297 ? 16.091 2.953 5.549 1.00 34.03 296 GLY A N 1
ATOM 2243 C CA . GLY A 1 297 ? 15.832 3.633 6.802 1.00 36.41 296 GLY A CA 1
ATOM 2244 C C . GLY A 1 297 ? 17.109 4.133 7.485 1.00 40.73 296 GLY A C 1
ATOM 2245 O O . GLY A 1 297 ? 18.234 3.931 7.005 1.00 41.43 296 GLY A O 1
ATOM 2254 N N . ILE A 1 299 ? 18.180 4.749 11.794 1.00 54.74 298 ILE A N 1
ATOM 2255 C CA . ILE A 1 299 ? 17.984 4.979 13.251 1.00 59.53 298 ILE A CA 1
ATOM 2256 C C . ILE A 1 299 ? 19.255 5.362 14.054 1.00 57.69 298 ILE A C 1
ATOM 2257 O O . ILE A 1 299 ? 20.213 4.580 14.206 1.00 50.31 298 ILE A O 1
ATOM 2262 N N . GLN A 1 300 ? 19.202 6.597 14.556 1.00 56.00 299 GLN A N 1
ATOM 2263 C CA . GLN A 1 300 ? 20.149 7.197 15.524 1.00 59.18 299 GLN A CA 1
ATOM 2264 C C . GLN A 1 300 ? 21.480 7.600 14.929 1.00 54.05 299 GLN A C 1
ATOM 2265 O O . GLN A 1 300 ? 21.950 8.689 15.239 1.00 57.47 299 GLN A O 1
ATOM 2271 N N . GLY A 1 301 ? 22.073 6.753 14.091 1.00 44.06 300 GLY A N 1
ATOM 2272 C CA . GLY A 1 301 ? 23.479 6.932 13.709 1.00 44.34 300 GLY A CA 1
ATOM 2273 C C . GLY A 1 301 ? 24.377 6.207 14.748 1.00 49.00 300 GLY A C 1
ATOM 2274 O O . GLY A 1 301 ? 23.945 5.932 15.898 1.00 49.91 300 GLY A O 1
ATOM 2275 N N . ALA A 1 302 ? 25.602 5.879 14.349 1.00 42.45 301 ALA A N 1
ATOM 2276 C CA . ALA A 1 302 ? 26.568 5.182 15.186 1.00 44.72 301 ALA A CA 1
ATOM 2277 C C . ALA A 1 302 ? 27.942 5.725 14.933 1.00 45.76 301 ALA A C 1
ATOM 2278 O O . ALA A 1 302 ? 28.314 5.867 13.763 1.00 40.38 301 ALA A O 1
ATOM 2280 N N . TRP A 1 303 ? 28.720 5.950 15.998 1.00 38.93 302 TRP A N 1
ATOM 2281 C CA . TRP A 1 303 ? 30.081 6.428 15.860 1.00 37.64 302 TRP A CA 1
ATOM 2282 C C . TRP A 1 303 ? 30.223 7.762 15.144 1.00 32.39 302 TRP A C 1
ATOM 2283 O O . TRP A 1 303 ? 31.214 7.979 14.508 1.00 35.71 302 TRP A O 1
ATOM 2294 N N . GLN A 1 304 ? 29.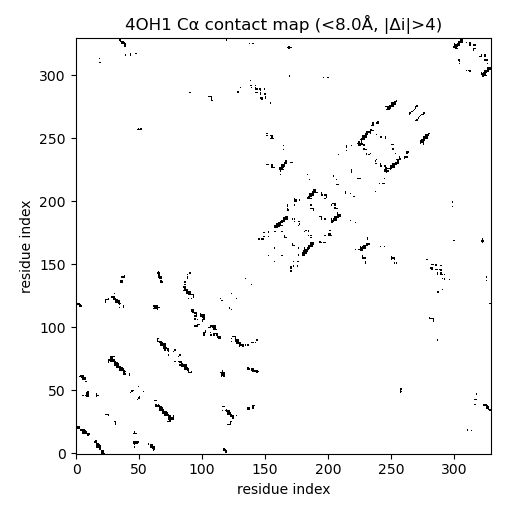246 8.645 15.251 1.00 30.17 303 GLN A N 1
ATOM 2295 C CA . GLN A 1 304 ? 29.288 9.878 14.508 1.00 29.44 303 GLN A CA 1
ATOM 2296 C C . GLN A 1 304 ? 29.738 11.091 15.293 1.00 31.03 303 GLN A C 1
ATOM 2297 O O . GLN A 1 304 ? 29.927 12.183 14.708 1.00 27.79 303 GLN A O 1
ATOM 2303 N N . PHE A 1 305 ? 29.865 10.953 16.595 1.00 32.31 304 PHE A N 1
ATOM 2304 C CA . PHE A 1 305 ? 30.081 12.143 17.436 1.00 29.44 304 PHE A CA 1
ATOM 2305 C C . PHE A 1 305 ? 31.408 12.866 17.176 1.00 28.03 304 PHE A C 1
ATOM 2306 O O . PHE A 1 305 ? 31.429 14.079 16.970 1.00 27.27 304 PHE A O 1
ATOM 2314 N N . PRO A 1 306 ? 32.527 12.137 17.110 1.00 27.72 305 PRO A N 1
ATOM 2315 C CA . PRO A 1 306 ? 33.806 12.817 16.849 1.00 28.95 305 PRO A CA 1
ATOM 2316 C C . PRO A 1 306 ? 33.792 13.544 15.491 1.00 31.46 305 PRO A C 1
ATOM 2317 O O . PRO A 1 306 ? 34.169 14.745 15.409 1.00 27.97 305 PRO A O 1
ATOM 2321 N N . LYS A 1 307 ? 33.264 12.849 14.484 1.00 29.82 306 LYS A N 1
ATOM 2322 C CA . LYS A 1 307 ? 33.062 13.402 13.120 1.00 29.14 306 LYS A CA 1
ATOM 2323 C C . LYS A 1 307 ? 32.259 14.691 13.111 1.00 25.61 306 LYS A C 1
ATOM 2324 O O . LYS A 1 307 ? 32.631 15.758 12.559 1.00 27.67 306 LYS A O 1
ATOM 2330 N N . SER A 1 308 ? 31.149 14.617 13.770 1.00 25.85 307 SER A N 1
ATOM 2331 C CA . SER A 1 308 ? 30.282 15.763 13.872 1.00 28.41 307 SER A CA 1
ATOM 2332 C C . SER A 1 308 ? 30.942 16.929 14.549 1.00 28.39 307 SER A C 1
ATOM 2333 O O . SER A 1 308 ? 30.826 18.110 14.131 1.00 29.95 307 SER A O 1
ATOM 2336 N N . ILE A 1 309 ? 31.654 16.632 15.622 1.00 29.93 308 ILE A N 1
ATOM 2337 C CA . ILE A 1 309 ? 32.409 17.670 16.306 1.00 30.45 308 ILE A CA 1
ATOM 2338 C C . ILE A 1 309 ? 33.432 18.281 15.379 1.00 30.96 308 ILE A C 1
ATOM 2339 O O . ILE A 1 309 ? 33.570 19.511 15.342 1.00 31.01 308 ILE A O 1
ATOM 2344 N N . ARG A 1 310 ? 34.098 17.459 14.552 1.00 31.37 309 ARG A N 1
ATOM 2345 C CA . ARG A 1 310 ? 35.073 18.021 13.566 1.00 30.71 309 ARG A CA 1
ATOM 2346 C C . ARG A 1 310 ? 34.445 18.874 12.465 1.00 30.04 309 ARG A C 1
ATOM 2347 O O . ARG A 1 310 ? 35.086 19.781 11.956 1.00 32.05 309 ARG A O 1
ATOM 2363 N N . ILE A 1 312 ? 31.668 20.839 12.801 1.00 31.59 311 ILE A N 1
ATOM 2364 C CA . ILE A 1 312 ? 31.058 22.075 13.293 1.00 30.06 311 ILE A CA 1
ATOM 2365 C C . ILE A 1 312 ? 31.732 23.291 12.712 1.00 30.39 311 ILE A C 1
ATOM 2366 O O . ILE A 1 312 ? 31.020 24.130 12.184 1.00 32.50 311 ILE A O 1
ATOM 2371 N N . PRO A 1 313 ? 33.067 23.409 12.766 1.00 30.37 312 PRO A N 1
ATOM 2372 C CA . PRO A 1 313 ? 33.630 24.643 12.150 1.00 32.06 312 PRO A CA 1
ATOM 2373 C C . PRO A 1 313 ? 33.395 24.786 10.625 1.00 34.24 312 PRO A C 1
ATOM 2374 O O . PRO A 1 313 ? 33.646 25.858 10.074 1.00 34.29 312 PRO A O 1
ATOM 2378 N N . ARG A 1 314 ? 32.983 23.734 9.946 1.00 30.78 313 ARG A N 1
ATOM 2379 C CA . ARG A 1 314 ? 32.660 23.823 8.521 1.00 32.63 313 ARG A CA 1
ATOM 2380 C C . ARG A 1 314 ? 31.214 24.219 8.262 1.00 32.12 313 ARG A C 1
ATOM 2381 O O . ARG A 1 314 ? 30.846 24.432 7.141 1.00 35.64 313 ARG A O 1
ATOM 2397 N N . ASP A 1 316 ? 27.659 26.511 8.976 1.00 31.82 315 ASP A N 1
ATOM 2398 C CA . ASP A 1 316 ? 27.318 27.912 9.367 1.00 32.57 315 ASP A CA 1
ATOM 2399 C C . ASP A 1 316 ? 25.963 27.893 10.023 1.00 32.62 315 ASP A C 1
ATOM 2400 O O . ASP A 1 316 ? 24.923 27.773 9.343 1.00 33.44 315 ASP A O 1
ATOM 2405 N N . PHE A 1 317 ? 25.941 27.978 11.338 1.00 31.99 316 PHE A N 1
ATOM 2406 C CA . PHE A 1 317 ? 24.687 27.795 12.041 1.00 35.09 316 PHE A CA 1
ATOM 2407 C C . PHE A 1 317 ? 23.974 29.103 12.187 1.00 35.43 316 PHE A C 1
ATOM 2408 O O . PHE A 1 317 ? 22.907 29.151 12.758 1.00 36.47 316 PHE A O 1
ATOM 2416 N N . SER A 1 318 ? 24.539 30.180 11.665 1.00 34.92 317 SER A N 1
ATOM 2417 C CA . SER A 1 318 ? 23.838 31.463 11.755 1.00 36.22 317 SER A CA 1
ATOM 2418 C C . SER A 1 318 ? 22.639 31.404 10.819 1.00 40.06 317 SER A C 1
ATOM 2419 O O . SER A 1 318 ? 21.795 32.207 10.869 1.00 43.12 317 SER A O 1
ATOM 2422 N N . LYS A 1 319 ? 22.549 30.376 10.001 1.00 42.52 318 LYS A N 1
ATOM 2423 C CA . LYS A 1 319 ? 21.456 30.212 9.075 1.00 44.55 318 LYS A CA 1
ATOM 2424 C C . LYS A 1 319 ? 20.487 29.121 9.487 1.00 42.89 318 LYS A C 1
ATOM 2425 O O . LYS A 1 319 ? 19.613 28.736 8.724 1.00 39.98 318 LYS A O 1
ATOM 2431 N N . ILE A 1 320 ? 20.652 28.614 10.700 1.00 39.75 319 ILE A N 1
ATOM 2432 C CA . ILE A 1 320 ? 19.918 27.472 11.160 1.00 38.14 319 ILE A CA 1
ATOM 2433 C C . ILE A 1 320 ? 19.357 27.740 12.535 1.00 39.60 319 ILE A C 1
ATOM 2434 O O . ILE A 1 320 ? 18.147 27.577 12.756 1.00 37.59 319 ILE A O 1
ATOM 2439 N N . ILE A 1 321 ? 20.224 28.161 13.461 1.00 38.74 320 ILE A N 1
ATOM 2440 C CA . ILE A 1 321 ? 19.763 28.554 14.772 1.00 40.67 320 ILE A CA 1
ATOM 2441 C C . ILE A 1 321 ? 19.132 29.887 14.619 1.00 37.72 320 ILE A C 1
ATOM 2442 O O . ILE A 1 321 ? 19.814 30.843 14.405 1.00 43.22 320 ILE A O 1
ATOM 2447 N N . GLN A 1 322 ? 17.822 29.951 14.717 1.00 37.95 321 GLN A N 1
ATOM 2448 C CA . GLN A 1 322 ? 17.141 31.206 14.439 1.00 41.70 321 GLN A CA 1
ATOM 2449 C C . GLN A 1 322 ? 16.608 31.853 15.679 1.00 46.85 321 GLN A C 1
ATOM 2450 O O . GLN A 1 322 ? 16.167 32.959 15.594 1.00 46.17 321 GLN A O 1
ATOM 2456 N N . LYS A 1 323 ? 16.632 31.185 16.824 1.00 45.91 322 LYS A N 1
ATOM 2457 C CA . LYS A 1 323 ? 16.170 31.809 18.067 1.00 47.72 322 LYS A CA 1
ATOM 2458 C C . LYS A 1 323 ? 16.995 31.296 19.212 1.00 45.90 322 LYS A C 1
ATOM 2459 O O . LYS A 1 323 ? 17.244 30.106 19.275 1.00 38.40 322 LYS A O 1
ATOM 2465 N N . GLU A 1 324 ? 17.335 32.185 20.140 1.00 43.82 323 GLU A N 1
ATOM 2466 C CA . GLU A 1 324 ? 17.962 31.815 21.386 1.00 43.96 323 GLU A CA 1
ATOM 2467 C C . GLU A 1 324 ? 17.139 32.425 22.496 1.00 44.73 323 GLU A C 1
ATOM 2468 O O . GLU A 1 324 ? 16.818 33.600 22.435 1.00 39.97 323 GLU A O 1
ATOM 2474 N N . HIS A 1 325 ? 16.799 31.630 23.510 1.00 43.11 324 HIS A N 1
ATOM 2475 C CA . HIS A 1 325 ? 16.166 32.124 24.721 1.00 44.29 324 HIS A CA 1
ATOM 2476 C C . HIS A 1 325 ? 16.946 31.681 25.961 1.00 42.34 324 HIS A C 1
ATOM 2477 O O . HIS A 1 325 ? 17.716 30.739 25.898 1.00 43.69 324 HIS A O 1
ATOM 2484 N N . THR A 1 326 ? 16.711 32.348 27.093 1.00 42.04 325 THR A N 1
ATOM 2485 C CA . THR A 1 326 ? 17.261 31.941 28.382 1.00 40.10 325 THR A CA 1
ATOM 2486 C C . THR A 1 326 ? 16.374 30.874 28.985 1.00 38.05 325 THR A C 1
ATOM 2487 O O . THR A 1 326 ? 15.171 30.800 28.683 1.00 35.55 325 THR A O 1
ATOM 2491 N N . LEU A 1 327 ? 16.959 30.010 29.819 1.00 38.42 326 LEU A N 1
ATOM 2492 C CA . LEU A 1 327 ? 16.139 29.052 30.533 1.00 40.17 326 LEU A CA 1
ATOM 2493 C C . LEU A 1 327 ? 15.020 29.761 31.274 1.00 44.07 326 LEU A C 1
ATOM 2494 O O . LEU A 1 327 ? 13.906 29.297 31.322 1.00 44.54 326 LEU A O 1
ATOM 2499 N N . THR A 1 328 ? 15.307 30.924 31.829 1.00 45.08 327 THR A N 1
ATOM 2500 C CA . THR A 1 328 ? 14.279 31.668 32.541 1.00 46.46 327 THR A CA 1
ATOM 2501 C C . THR A 1 328 ? 13.074 31.882 31.652 1.00 46.12 327 THR A C 1
ATOM 2502 O O . THR A 1 328 ? 11.937 31.818 32.117 1.00 45.53 327 THR A O 1
ATOM 2506 N N . ASN A 1 329 ? 13.315 32.159 30.376 1.00 47.11 328 ASN A N 1
ATOM 2507 C CA . ASN A 1 329 ? 12.220 32.433 29.431 1.00 47.51 328 ASN A CA 1
ATOM 2508 C C . ASN A 1 329 ? 11.831 31.235 28.605 1.00 45.97 328 ASN A C 1
ATOM 2509 O O . ASN A 1 329 ? 11.423 31.406 27.463 1.00 45.47 328 ASN A O 1
ATOM 2514 N N . TYR A 1 330 ? 11.963 30.041 29.176 1.00 41.87 329 TYR A N 1
ATOM 2515 C CA . TYR A 1 330 ? 11.683 28.829 28.452 1.00 42.37 329 TYR A CA 1
ATOM 2516 C C . TYR A 1 330 ? 10.273 28.801 27.904 1.00 43.31 329 TYR A C 1
ATOM 2517 O O . TYR A 1 330 ? 10.014 28.152 26.886 1.00 42.52 329 TYR A O 1
ATOM 2526 N N . LYS A 1 331 ? 9.352 29.453 28.584 1.00 43.39 330 LYS A N 1
ATOM 2527 C CA . LYS A 1 331 ? 8.000 29.419 28.113 1.00 47.56 330 LYS A CA 1
ATOM 2528 C C . LYS A 1 331 ? 7.905 30.009 26.717 1.00 47.96 330 LYS A C 1
ATOM 2529 O O . LYS A 1 331 ? 7.220 29.442 25.889 1.00 47.04 330 LYS A O 1
ATOM 2535 N N . GLN A 1 332 ? 8.608 31.095 26.429 1.00 49.87 331 GLN A N 1
ATOM 2536 C CA . GLN A 1 332 ? 8.579 31.660 25.071 1.00 51.37 331 GLN A CA 1
ATOM 2537 C C . GLN A 1 332 ? 9.249 30.743 24.064 1.00 51.15 331 GLN A C 1
ATOM 2538 O O . GLN A 1 332 ? 8.852 30.707 22.909 1.00 46.91 331 GLN A O 1
ATOM 2544 N N . ALA A 1 333 ? 10.275 30.020 24.501 1.00 44.62 332 ALA A N 1
ATOM 2545 C CA . ALA A 1 333 ? 10.967 29.130 23.614 1.00 44.41 332 ALA A CA 1
ATOM 2546 C C . ALA A 1 333 ? 10.055 28.062 23.134 1.00 43.34 332 ALA A C 1
ATOM 2547 O O . ALA A 1 333 ? 10.083 27.678 21.958 1.00 44.42 332 ALA A O 1
ATOM 2549 N N . PHE A 1 334 ? 9.276 27.517 24.042 1.00 46.04 333 PHE A N 1
ATOM 2550 C CA . PHE A 1 334 ? 8.352 26.479 23.637 1.00 47.39 333 PHE A CA 1
ATOM 2551 C C . PHE A 1 334 ? 7.166 27.068 22.822 1.00 49.66 333 PHE A C 1
ATOM 2552 O O . PHE A 1 334 ? 6.684 26.415 21.898 1.00 47.40 333 PHE A O 1
ATOM 2560 N N . GLU A 1 335 ? 6.742 28.302 23.089 1.00 49.86 334 GLU A N 1
ATOM 2561 C CA . GLU A 1 335 ? 5.774 28.927 22.166 1.00 52.59 334 GLU A CA 1
ATOM 2562 C C . GLU A 1 335 ? 6.381 28.987 20.755 1.00 50.19 334 GLU A C 1
ATOM 2563 O O . GLU A 1 335 ? 5.743 28.581 19.779 1.00 50.27 334 GLU A O 1
ATOM 2569 N N . ASP A 1 336 ? 7.627 29.452 20.657 1.00 46.74 335 ASP A N 1
ATOM 2570 C CA . ASP A 1 336 ? 8.312 29.517 19.362 1.00 43.81 335 ASP A CA 1
ATOM 2571 C C . ASP A 1 336 ? 8.400 28.160 18.722 1.00 42.99 335 ASP A C 1
ATOM 2572 O O . ASP A 1 336 ? 8.146 28.024 17.558 1.00 45.89 335 ASP A O 1
ATOM 2577 N N . LEU A 1 337 ? 8.698 27.140 19.494 1.00 43.63 336 LEU A N 1
ATOM 2578 C CA . LEU A 1 337 ? 8.721 25.798 18.975 1.00 44.39 336 LEU A CA 1
ATOM 2579 C C . LEU A 1 337 ? 7.376 25.411 18.371 1.00 50.60 336 LEU A C 1
ATOM 2580 O O . LEU A 1 337 ? 7.319 24.927 17.233 1.00 48.60 336 LEU A O 1
ATOM 2585 N N . TYR A 1 338 ? 6.303 25.594 19.148 1.00 53.19 337 TYR A N 1
ATOM 2586 C CA . TYR A 1 338 ? 4.977 25.152 18.723 1.00 55.43 337 TYR A CA 1
ATOM 2587 C C . TYR A 1 338 ? 4.542 25.953 17.514 1.00 54.52 337 TYR A C 1
ATOM 2588 O O . TYR A 1 338 ? 3.776 25.455 16.751 1.00 55.24 337 TYR A O 1
ATOM 2597 N N . SER A 1 339 ? 5.043 27.172 17.322 1.00 51.70 338 SER A N 1
ATOM 2598 C CA . SER A 1 339 ? 4.739 27.921 16.111 1.00 52.26 338 SER A CA 1
ATOM 2599 C C . SER A 1 339 ? 5.247 27.224 14.846 1.00 54.90 338 SER A C 1
ATOM 2600 O O . SER A 1 339 ? 4.808 27.534 13.756 1.00 52.66 338 SER A O 1
ATOM 2603 N N . LYS A 1 340 ? 6.196 26.303 14.974 1.00 56.88 339 LYS A N 1
ATOM 2604 C CA . LYS A 1 340 ? 6.819 25.699 13.805 1.00 56.71 339 LYS A CA 1
ATOM 2605 C C . LYS A 1 340 ? 7.392 26.681 12.772 1.00 56.43 339 LYS A C 1
ATOM 2606 O O . LYS A 1 340 ? 7.686 26.292 11.665 1.00 61.49 339 LYS A O 1
ATOM 2612 N N . LYS A 1 341 ? 7.614 27.934 13.142 1.00 53.41 340 LYS A N 1
ATOM 2613 C CA . LYS A 1 341 ? 8.217 28.880 12.218 1.00 54.66 340 LYS A CA 1
ATOM 2614 C C . LYS A 1 341 ? 9.721 28.715 12.055 1.00 54.10 340 LYS A C 1
ATOM 2615 O O . LYS A 1 341 ? 10.232 29.124 11.017 1.00 58.63 340 LYS A O 1
ATOM 2621 N N . TYR A 1 342 ? 10.429 28.141 13.045 1.00 49.86 341 TYR A N 1
ATOM 2622 C CA . TYR A 1 342 ? 11.900 28.304 13.151 1.00 47.86 341 TYR A CA 1
ATOM 2623 C C . TYR A 1 342 ? 12.628 27.018 12.887 1.00 47.66 341 TYR A C 1
ATOM 2624 O O . TYR A 1 342 ? 12.116 25.935 13.214 1.00 47.65 341 TYR A O 1
ATOM 2633 N N . ALA A 1 343 ? 13.836 27.119 12.314 1.00 43.51 342 ALA A N 1
ATOM 2634 C CA . ALA A 1 343 ? 14.565 25.918 11.991 1.00 44.15 342 ALA A CA 1
ATOM 2635 C C . ALA A 1 343 ? 15.072 25.240 13.275 1.00 43.99 342 ALA A C 1
ATOM 2636 O O . ALA A 1 343 ? 14.802 24.075 13.501 1.00 42.68 342 ALA A O 1
ATOM 2638 N N . LYS A 1 344 ? 15.823 25.968 14.092 1.00 43.72 343 LYS A N 1
ATOM 2639 C CA . LYS A 1 344 ? 16.305 25.464 15.386 1.00 43.15 343 LYS A CA 1
ATOM 2640 C C . LYS A 1 344 ? 16.251 26.586 16.422 1.00 41.28 343 LYS A C 1
ATOM 2641 O O . LYS A 1 344 ? 16.570 27.755 16.125 1.00 35.90 343 LYS A O 1
ATOM 2647 N N . ILE A 1 345 ? 15.852 26.187 17.628 1.00 39.06 344 ILE A N 1
ATOM 2648 C CA . ILE A 1 345 ? 15.806 27.059 18.790 1.00 39.08 344 ILE A CA 1
ATOM 2649 C C . ILE A 1 345 ? 16.754 26.556 19.859 1.00 39.03 344 ILE A C 1
ATOM 2650 O O . ILE A 1 345 ? 16.769 25.360 20.162 1.00 35.06 344 ILE A O 1
ATOM 2655 N N . VAL A 1 346 ? 17.562 27.470 20.424 1.00 37.63 345 VAL A N 1
ATOM 2656 C CA . VAL A 1 346 ? 18.418 27.099 21.545 1.00 37.45 345 VAL A CA 1
ATOM 2657 C C . VAL A 1 346 ? 18.063 27.853 22.797 1.00 38.72 345 VAL A C 1
ATOM 2658 O O . VAL A 1 346 ? 17.662 29.020 22.755 1.00 37.37 345 VAL A O 1
ATOM 2662 N N . ILE A 1 347 ? 18.282 27.171 23.913 1.00 38.83 346 ILE A N 1
ATOM 2663 C CA . ILE A 1 347 ? 18.086 27.744 25.216 1.00 39.39 346 ILE A CA 1
ATOM 2664 C C . ILE A 1 347 ? 19.398 27.879 25.964 1.00 36.44 346 ILE A C 1
ATOM 2665 O O . ILE A 1 347 ? 20.115 26.917 26.117 1.00 37.87 346 ILE A O 1
ATOM 2670 N N . LYS A 1 348 ? 19.678 29.054 26.482 1.00 38.59 347 LYS A N 1
ATOM 2671 C CA . LYS A 1 348 ? 20.880 29.233 27.271 1.00 39.69 347 LYS A CA 1
ATOM 2672 C C . LYS A 1 348 ? 20.563 28.911 28.717 1.00 36.49 347 LYS A C 1
ATOM 2673 O O . LYS A 1 348 ? 19.831 29.631 29.362 1.00 38.36 347 LYS A O 1
ATOM 2687 N N . ASP A 1 350 ? 22.279 28.561 31.715 1.00 46.32 349 ASP A N 1
ATOM 2688 C CA . ASP A 1 350 ? 22.790 29.250 32.886 1.00 52.21 349 ASP A CA 1
ATOM 2689 C C . ASP A 1 350 ? 22.242 30.683 32.974 1.00 55.99 349 ASP A C 1
ATOM 2690 O O . ASP A 1 350 ? 22.832 31.527 33.626 1.00 56.91 349 ASP A O 1
ATOM 2695 N N . GLU A 1 351 ? 21.139 30.985 32.295 1.00 57.71 350 GLU A N 1
ATOM 2696 C CA . GLU A 1 351 ? 20.490 32.282 32.466 1.00 54.38 350 GLU A CA 1
ATOM 2697 C C . GLU A 1 351 ? 18.981 32.142 32.587 1.00 54.80 350 GLU A C 1
ATOM 2698 O O . GLU A 1 351 ? 18.462 31.051 32.499 1.00 54.77 350 GLU A O 1
#

InterPro domains:
  IPR002328 Alcohol dehydrogenase, zinc-type, conserved site [PS00059] (72-86)
  IPR011032 GroES-like superfamily [SSF50129] (18-182)
  IPR013149 Alcohol dehydrogenase-like, C-terminal [PF00107] (183-309)
  IPR013154 Alcohol dehydrogenase-like, N-terminal [PF08240] (32-145)
  IPR020843 Enoylreductase domain [SM00829] (18-346)
  IPR029752 D-isomer specific 2-hydroxyacid dehydrogenase, NAD-binding domain conserved site 1 [PS00065] (176-204)
  IPR036291 NAD(P)-binding domain superfamily [SSF51735] (150-307)
  IPR050129 Zinc-containing alcohol dehydrogenase [PTHR43401] (18-348)

B-factor: mean 49.11, std 18.85, range [25.61, 153.79]

Nearest PDB structures (foldseek):
  4oh1-assembly1_A  TM=1.001E+00  e=2.556E-64  [Clostridium] scindens ATCC 35704
  6ie0-assembly2_D  TM=8.561E-01  e=4.734E-26  Bacillus subtilis subsp. subtilis str. 168
  5tnx-assembly1_A  TM=8.362E-01  e=7.994E-25  Burkholderia ambifaria MC40-6
  1f8f-assembly1_A  TM=8.397E-01  e=5.371E-24  Acinetobacter calcoaceticus
  6ffz-assembly1_B  TM=8.405E-01  e=3.963E-22  Rhodococcus sp. M8